Protein AF-0000000078834192 (afdb_homodimer)

Organism: Myxococcus xanthus (strain DK1622) (NCBI:txid246197)

Radius of gyration: 22.79 Å; Cα contacts (8 Å, |Δi|>4): 576; chains: 2; bounding box: 44×64×55 Å

Secondary structure (DSSP, 8-state):
-EEEEPPGGGHHHHHHHHHHHHHHHGGGT-S-EE-TTS-EES--HHHHHS--TTEEEEEEEETTEEEEEEEEEETT-TTS-TT-SEEEEEEEE-GGG-SSSHHHHHHHHHHHHS-SEEEEE--TT-HHHHHHHHHHHHHHHTS-EEEEEETTEEEEEEEGGGPPPP----/-EEEEPPGGGHHHHHHHHHHHHHHHGGGT-S-EE-TTS-EES--HHHHHS--TTEEEEEEEETTEEEEEEEEEETT-TTS-TT-SEEEEEEEE-GGG-SSSHHHHHHHHHHHHS-SEEEEE--TT-HHHHHHHHHHHHHHHTS-EEEEEETTEEEEEEEGGGPPPP----

InterPro domains:
  IPR000182 GNAT domain [PF00583] (39-135)
  IPR000182 GNAT domain [PS51186] (1-156)
  IPR016181 Acyl-CoA N-acyltransferase [SSF55729] (1-135)

pLDDT: mean 94.85, std 9.43, range [28.73, 98.88]

Nearest PDB structures (foldseek):
  2dxq-assembly1_B  TM=6.824E-01  e=4.299E-04  Agrobacterium fabrum str. C58
  2jdd-assembly1_A  TM=5.828E-01  e=9.305E-05  Bacillus licheniformis
  3g8w-assembly1_A  TM=5.896E-01  e=1.172E-02  Staphylococcus epidermidis ATCC 12228
  1z4e-assembly1_B  TM=5.734E-01  e=7.634E-03  Halalkalibacterium halodurans C-125
  3juw-assembly2_C-2  TM=5.393E-01  e=4.974E-03  Bordetella pertussis

Structure (mmCIF, N/CA/C/O backbone):
data_AF-0000000078834192-model_v1
#
loop_
_entity.id
_entity.type
_entity.pdbx_description
1 polymer 'N-acetyltransferase domain-containing protein'
#
loop_
_atom_site.group_PDB
_atom_site.id
_atom_site.type_symbol
_atom_site.label_atom_id
_atom_site.label_alt_id
_atom_site.label_comp_id
_atom_site.label_asym_id
_atom_site.label_entity_id
_atom_site.label_seq_id
_atom_site.pdbx_PDB_ins_code
_atom_site.Cartn_x
_atom_site.Cartn_y
_atom_site.Cartn_z
_atom_site.occupancy
_atom_site.B_iso_or_equiv
_atom_site.auth_seq_id
_atom_site.auth_comp_id
_atom_site.auth_asym_id
_atom_site.auth_atom_id
_atom_site.pdbx_PDB_model_num
ATOM 1 N N . MET A 1 1 ? -16.047 15.547 6.996 1 94.81 1 MET A N 1
ATOM 2 C CA . MET A 1 1 ? -14.734 15.094 7.461 1 94.81 1 MET A CA 1
ATOM 3 C C . MET A 1 1 ? -14.586 15.32 8.961 1 94.81 1 MET A C 1
ATOM 5 O O . MET A 1 1 ? -14.797 16.422 9.453 1 94.81 1 MET A O 1
ATOM 9 N N . GLU A 1 2 ? -14.484 14.289 9.672 1 96.62 2 GLU A N 1
ATOM 10 C CA . GLU A 1 2 ? -14.211 14.336 11.102 1 96.62 2 GLU A CA 1
ATOM 11 C C . GLU A 1 2 ? -12.734 14.07 11.391 1 96.62 2 GLU A C 1
ATOM 13 O O . GLU A 1 2 ? -12.172 13.086 10.906 1 96.62 2 GLU A O 1
ATOM 18 N N . ILE A 1 3 ? -12.148 14.945 12.148 1 98.25 3 ILE A N 1
ATOM 19 C CA . ILE A 1 3 ? -10.734 14.836 12.492 1 98.25 3 ILE A CA 1
ATOM 20 C C . ILE A 1 3 ? -10.562 14.844 14.008 1 98.25 3 ILE A C 1
ATOM 22 O O . ILE A 1 3 ? -10.914 15.82 14.672 1 98.25 3 ILE A O 1
ATOM 26 N N . LEU A 1 4 ? -10.062 13.789 14.516 1 96.62 4 LEU A N 1
ATOM 27 C CA . LEU A 1 4 ? -9.844 13.688 15.953 1 96.62 4 LEU A CA 1
ATOM 28 C C . LEU A 1 4 ? -8.484 13.062 16.25 1 96.62 4 LEU A C 1
ATOM 30 O O . LEU A 1 4 ? -8 12.219 15.5 1 96.62 4 LEU A O 1
ATOM 34 N N . ARG A 1 5 ? -7.926 13.508 17.359 1 97.31 5 ARG A N 1
ATOM 35 C CA . ARG A 1 5 ? -6.703 12.875 17.844 1 97.31 5 ARG A CA 1
ATOM 36 C C . ARG A 1 5 ? -6.941 11.406 18.172 1 97.31 5 ARG A C 1
ATOM 38 O O . ARG A 1 5 ? -7.945 11.062 18.812 1 97.31 5 ARG A O 1
ATOM 45 N N . ALA A 1 6 ? -6.07 10.547 17.734 1 97.88 6 ALA A N 1
ATOM 46 C CA . ALA A 1 6 ? -6.184 9.125 18.047 1 97.88 6 ALA A CA 1
ATOM 47 C C . ALA A 1 6 ? -6.055 8.875 19.547 1 97.88 6 ALA A C 1
ATOM 49 O O . ALA A 1 6 ? -5.16 9.422 20.188 1 97.88 6 ALA A O 1
ATOM 50 N N . THR A 1 7 ? -6.961 8.133 20.109 1 96.25 7 THR A N 1
ATOM 51 C CA . THR A 1 7 ? -6.875 7.711 21.5 1 96.25 7 THR A CA 1
ATOM 52 C C . THR A 1 7 ? -5.973 6.488 21.641 1 96.25 7 THR A C 1
ATOM 54 O O . THR A 1 7 ? -5.648 5.832 20.656 1 96.25 7 THR A O 1
ATOM 57 N N . PRO A 1 8 ? -5.566 6.219 22.875 1 96 8 PRO A N 1
ATOM 58 C CA . PRO A 1 8 ? -4.734 5.027 23.062 1 96 8 PRO A CA 1
ATOM 59 C C . PRO A 1 8 ? -5.395 3.752 22.562 1 96 8 PRO A C 1
ATOM 61 O O . PRO A 1 8 ? -4.715 2.865 22.031 1 96 8 PRO A O 1
ATOM 64 N N . SER A 1 9 ? -6.711 3.637 22.641 1 96.38 9 SER A N 1
ATOM 65 C CA . SER A 1 9 ? -7.426 2.459 22.1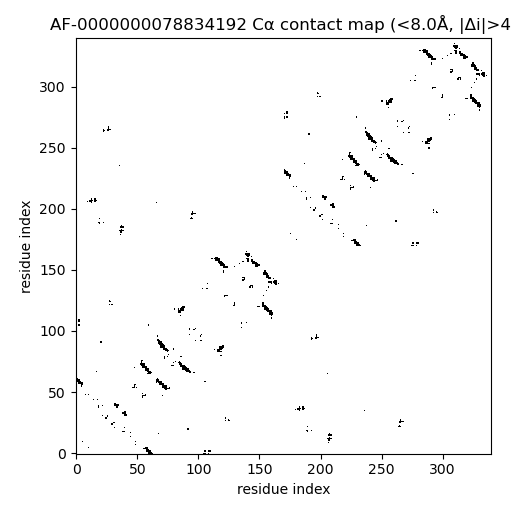56 1 96.38 9 SER A CA 1
ATOM 66 C C . SER A 1 9 ? -7.391 2.371 20.641 1 96.38 9 SER A C 1
ATOM 68 O O . SER A 1 9 ? -7.664 1.312 20.062 1 96.38 9 SER A O 1
ATOM 70 N N . GLU A 1 10 ? -7.027 3.473 19.938 1 97.44 10 GLU A N 1
ATOM 71 C CA . GLU A 1 10 ? -6.98 3.512 18.484 1 97.44 10 GLU A CA 1
ATOM 72 C C . GLU A 1 10 ? -5.547 3.402 17.969 1 97.44 10 GLU A C 1
ATOM 74 O O . GLU A 1 10 ? -5.305 3.445 16.766 1 97.44 10 GLU A O 1
ATOM 79 N N . HIS A 1 11 ? -4.609 3.197 18.906 1 97.75 11 HIS A N 1
ATOM 80 C CA . HIS A 1 11 ? -3.211 3.082 18.516 1 97.75 11 HIS A CA 1
ATOM 81 C C . HIS A 1 11 ? -2.99 1.85 17.641 1 97.75 11 HIS A C 1
ATOM 83 O O . HIS A 1 11 ? -2.172 1.875 16.719 1 97.75 11 HIS A O 1
ATOM 89 N N . THR A 1 12 ? -3.748 0.784 17.953 1 97.81 12 THR A N 1
ATOM 90 C CA . THR A 1 12 ? -3.656 -0.409 17.125 1 97.81 12 THR A CA 1
ATOM 91 C C . THR A 1 12 ? -4.059 -0.095 15.68 1 97.81 12 THR A C 1
ATOM 93 O O . THR A 1 12 ? -3.428 -0.576 14.734 1 97.81 12 THR A O 1
ATOM 96 N N . LEU A 1 13 ? -5.094 0.7 15.539 1 98.25 13 LEU A N 1
ATOM 97 C CA . LEU A 1 13 ? -5.527 1.14 14.219 1 98.25 13 LEU A CA 1
ATOM 98 C C . LEU A 1 13 ? -4.402 1.861 13.484 1 98.25 13 LEU A C 1
ATOM 100 O O . LEU A 1 13 ? -4.105 1.547 12.328 1 98.25 13 LEU A O 1
ATOM 104 N N . LEU A 1 14 ? -3.68 2.742 14.141 1 98.56 14 LEU A N 1
ATOM 105 C CA . LEU A 1 14 ? -2.578 3.477 13.531 1 98.56 14 LEU A CA 1
ATOM 106 C C . LEU A 1 14 ? -1.422 2.541 13.188 1 98.56 14 LEU A C 1
ATOM 108 O O . LEU A 1 14 ? -0.775 2.695 12.148 1 98.56 14 LEU A O 1
ATOM 112 N N . ARG A 1 15 ? -1.186 1.597 14.055 1 98.19 15 ARG A N 1
ATOM 113 C CA . ARG A 1 15 ? -0.122 0.626 13.812 1 98.19 15 ARG A CA 1
ATOM 114 C C . ARG A 1 15 ? -0.403 -0.2 12.562 1 98.19 15 ARG A C 1
ATOM 116 O O . ARG A 1 15 ? 0.523 -0.597 11.852 1 98.19 15 ARG A O 1
ATOM 123 N N . ASN A 1 16 ? -1.673 -0.426 12.289 1 98.31 16 ASN A N 1
ATOM 124 C CA . ASN A 1 16 ? -2.051 -1.214 11.125 1 98.31 16 ASN A CA 1
ATOM 125 C C . ASN A 1 16 ? -2.088 -0.358 9.859 1 98.31 16 ASN A C 1
ATOM 127 O O . ASN A 1 16 ? -1.859 -0.86 8.758 1 98.31 16 ASN A O 1
ATOM 131 N N . LEU A 1 17 ? -2.273 0.968 9.984 1 98.69 17 LEU A N 1
ATOM 132 C CA . LEU A 1 17 ? -2.348 1.874 8.844 1 98.69 17 LEU A CA 1
ATOM 133 C C . LEU A 1 17 ? -0.957 2.33 8.414 1 98.69 17 LEU A C 1
ATOM 135 O O . LEU A 1 17 ? -0.693 2.506 7.223 1 98.69 17 LEU A O 1
ATOM 139 N N . TYR A 1 18 ? -0.079 2.443 9.344 1 98.62 18 TYR A N 1
ATOM 140 C CA . TYR A 1 18 ? 1.201 3.109 9.133 1 98.62 18 TYR A CA 1
ATOM 141 C C . TYR A 1 18 ? 2.049 2.352 8.117 1 98.62 18 TYR A C 1
ATOM 143 O O . TYR A 1 18 ? 2.631 2.953 7.211 1 98.62 18 TYR A O 1
ATOM 151 N N . PRO A 1 19 ? 2.072 1.015 8.172 1 98.31 19 PRO A N 1
ATOM 152 C CA . PRO A 1 19 ? 2.859 0.304 7.16 1 98.31 19 PRO A CA 1
ATOM 153 C C . PRO A 1 19 ? 2.318 0.496 5.742 1 98.31 19 PRO A C 1
ATOM 155 O O . PRO A 1 19 ? 3.08 0.446 4.773 1 98.31 19 PRO A O 1
ATOM 158 N N . LEU A 1 20 ? 0.986 0.691 5.59 1 98.44 20 LEU A N 1
ATOM 159 C CA . LEU A 1 20 ? 0.406 0.96 4.281 1 98.44 20 LEU A CA 1
ATOM 160 C C . LEU A 1 20 ? 0.931 2.275 3.713 1 98.44 20 LEU A C 1
ATOM 162 O O . LEU A 1 20 ? 1.271 2.354 2.529 1 98.44 20 LEU A O 1
ATOM 166 N N . TYR A 1 21 ? 1.035 3.195 4.617 1 98 21 TYR A N 1
ATOM 167 C CA . TYR A 1 21 ? 1.569 4.512 4.285 1 98 21 TYR A CA 1
ATOM 168 C C . TYR A 1 21 ? 3.025 4.41 3.842 1 98 21 TYR A C 1
ATOM 170 O O . TYR A 1 21 ? 3.4 4.945 2.795 1 98 21 TYR A O 1
ATOM 178 N N . LEU A 1 22 ? 3.803 3.725 4.582 1 97.69 22 LEU A N 1
ATOM 179 C CA . LEU A 1 22 ? 5.219 3.568 4.262 1 97.69 22 LEU A CA 1
ATOM 180 C C . LEU A 1 22 ? 5.398 2.801 2.957 1 97.69 22 LEU A C 1
ATOM 182 O O . LEU A 1 22 ? 6.301 3.104 2.172 1 97.69 22 LEU A O 1
ATOM 186 N N . HIS A 1 23 ? 4.52 1.877 2.723 1 97.75 23 HIS A N 1
ATOM 187 C CA . HIS A 1 23 ? 4.551 1.117 1.479 1 97.75 23 HIS A CA 1
ATOM 188 C C . HIS A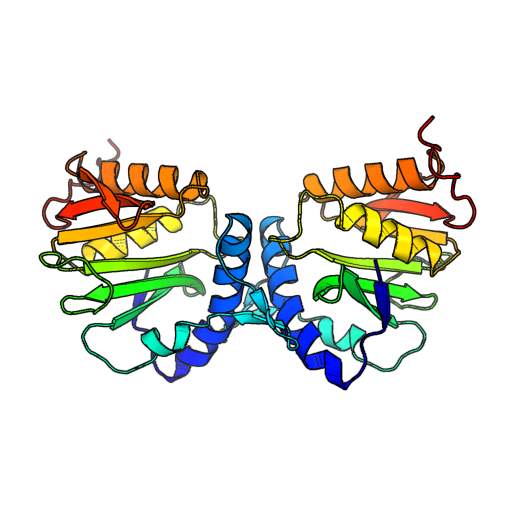 1 23 ? 4.277 2.016 0.277 1 97.75 23 HIS A C 1
ATOM 190 O O . HIS A 1 23 ? 4.988 1.946 -0.73 1 97.75 23 HIS A O 1
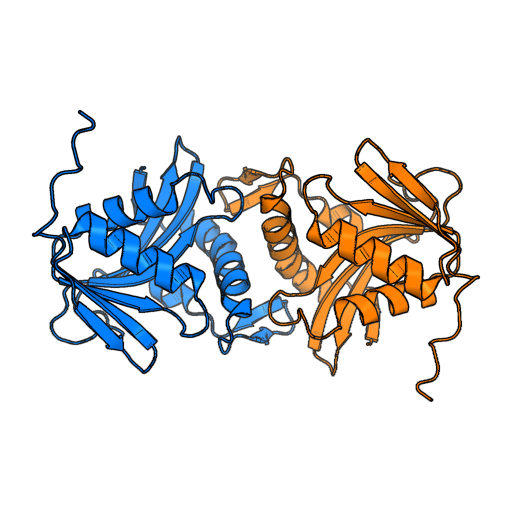ATOM 196 N N . ASP A 1 24 ? 3.307 2.871 0.374 1 96.94 24 ASP A N 1
ATOM 197 C CA . ASP A 1 24 ? 3.025 3.83 -0.688 1 96.94 24 ASP A CA 1
ATOM 198 C C . ASP A 1 24 ? 4.227 4.738 -0.943 1 96.94 24 ASP A C 1
ATOM 200 O O . ASP A 1 24 ? 4.586 4.992 -2.094 1 96.94 24 ASP A O 1
ATOM 204 N N . LEU A 1 25 ? 4.895 5.168 0.098 1 96.12 25 LEU A N 1
ATOM 205 C CA . LEU A 1 25 ? 6.008 6.109 -0.002 1 96.12 25 LEU A CA 1
ATOM 206 C C . LEU A 1 25 ? 7.242 5.426 -0.582 1 96.12 25 LEU A C 1
ATOM 208 O O . LEU A 1 25 ? 8.086 6.078 -1.201 1 96.12 25 LEU A O 1
ATOM 212 N N . SER A 1 26 ? 7.293 4.164 -0.397 1 95.06 26 SER A N 1
ATOM 213 C CA . SER A 1 26 ? 8.492 3.412 -0.751 1 95.06 26 SER A CA 1
ATOM 214 C C . SER A 1 26 ? 8.766 3.475 -2.252 1 95.06 26 SER A C 1
ATOM 216 O O . SER A 1 26 ? 9.891 3.266 -2.693 1 95.06 26 SER A O 1
ATOM 218 N N . GLU A 1 27 ? 7.781 3.783 -3.01 1 93.44 27 GLU A N 1
ATOM 219 C CA . GLU A 1 27 ? 7.941 3.848 -4.461 1 93.44 27 GLU A CA 1
ATOM 220 C C . GLU A 1 27 ? 8.727 5.09 -4.875 1 93.44 27 GLU A C 1
ATOM 222 O O . GLU A 1 27 ? 9.203 5.18 -6.004 1 93.44 27 GLU A O 1
ATOM 227 N N . PHE A 1 28 ? 8.898 5.996 -3.98 1 94.12 28 PHE A N 1
ATOM 228 C CA . PHE A 1 28 ? 9.453 7.289 -4.363 1 94.12 28 PHE A CA 1
ATOM 229 C C . PHE A 1 28 ? 10.852 7.465 -3.799 1 94.12 28 PHE A C 1
ATOM 231 O O . PHE A 1 28 ? 11.32 8.594 -3.613 1 94.12 28 PHE A O 1
ATOM 238 N N . GLY A 1 29 ? 11.562 6.422 -3.506 1 80.69 29 GLY A N 1
ATOM 239 C CA . GLY A 1 29 ? 12.992 6.457 -3.25 1 80.69 29 GLY A CA 1
ATOM 240 C C . GLY A 1 29 ? 13.336 6.809 -1.814 1 80.69 29 GLY A C 1
ATOM 241 O O . GLY A 1 29 ? 14.367 7.426 -1.55 1 80.69 29 GLY A O 1
ATOM 242 N N . VAL A 1 30 ? 12.484 6.523 -0.883 1 76.25 30 VAL A N 1
ATOM 243 C CA . VAL A 1 30 ? 12.844 6.758 0.513 1 76.25 30 VAL A CA 1
ATOM 244 C C . VAL A 1 30 ? 13.703 5.605 1.027 1 76.25 30 VAL A C 1
ATOM 246 O O . VAL A 1 30 ? 13.664 4.5 0.484 1 76.25 30 VAL A O 1
ATOM 249 N N . ASP A 1 31 ? 14.492 6.02 1.951 1 83.31 31 ASP A N 1
ATOM 250 C CA . ASP A 1 31 ? 15.406 5.039 2.531 1 83.31 31 ASP A CA 1
ATOM 251 C C . ASP A 1 31 ? 14.688 4.129 3.518 1 83.31 31 ASP A C 1
ATOM 253 O O . ASP A 1 31 ? 15 4.117 4.711 1 83.31 31 ASP A O 1
ATOM 257 N N . TYR A 1 32 ? 13.641 3.473 3.037 1 88.44 32 TYR A N 1
ATOM 258 C CA . TYR A 1 32 ? 12.977 2.447 3.83 1 88.44 32 TYR A CA 1
ATOM 259 C C . TYR A 1 32 ? 13.344 1.053 3.334 1 88.44 32 TYR A C 1
ATOM 261 O O . TYR A 1 32 ? 13.5 0.837 2.129 1 88.44 32 TYR A O 1
ATOM 269 N N . ALA A 1 33 ? 13.555 0.256 4.328 1 88.88 33 ALA A N 1
ATOM 270 C CA . ALA A 1 33 ? 13.812 -1.149 4.023 1 88.88 33 ALA A CA 1
ATOM 271 C C . ALA A 1 33 ? 12.977 -2.064 4.914 1 88.88 33 ALA A C 1
ATOM 273 O O . ALA A 1 33 ? 12.617 -1.69 6.035 1 88.88 33 ALA A O 1
ATOM 274 N N . MET A 1 34 ? 12.688 -3.174 4.32 1 93.19 34 MET A N 1
ATOM 275 C CA . MET A 1 34 ? 11.922 -4.145 5.098 1 93.19 34 MET A CA 1
ATOM 276 C C . MET A 1 34 ? 12.852 -5.07 5.875 1 93.19 34 MET A C 1
ATOM 278 O O . MET A 1 34 ? 13.867 -5.531 5.34 1 93.19 34 MET A O 1
ATOM 282 N N . ASP A 1 35 ? 12.531 -5.297 7.16 1 94.69 35 ASP A N 1
ATOM 283 C CA . ASP A 1 35 ? 13.336 -6.238 7.934 1 94.69 35 ASP A CA 1
ATOM 284 C C . ASP A 1 35 ? 12.875 -7.676 7.691 1 94.69 35 ASP A C 1
ATOM 286 O O . ASP A 1 35 ? 12.023 -7.926 6.836 1 94.69 35 ASP A O 1
ATOM 290 N N . GLU A 1 36 ? 13.391 -8.625 8.422 1 93.81 36 GLU A N 1
ATOM 291 C CA . GLU A 1 36 ? 13.18 -10.047 8.172 1 93.81 36 GLU A CA 1
ATOM 292 C C . GLU A 1 36 ? 11.75 -10.461 8.523 1 93.81 36 GLU A C 1
ATOM 294 O O . GLU A 1 36 ? 11.289 -11.523 8.102 1 93.81 36 GLU A O 1
ATOM 299 N N . GLN A 1 37 ? 11.102 -9.609 9.281 1 95.5 37 GLN A N 1
ATOM 300 C CA . GLN A 1 37 ? 9.734 -9.922 9.688 1 95.5 37 GLN A CA 1
ATOM 301 C C . GLN A 1 37 ? 8.719 -9.141 8.852 1 95.5 37 GLN A C 1
ATOM 303 O O . GLN A 1 37 ? 7.52 -9.188 9.125 1 95.5 37 GLN A O 1
ATOM 308 N N . GLY A 1 38 ? 9.18 -8.43 7.879 1 96.75 38 GLY A N 1
ATOM 309 C CA . GLY A 1 38 ? 8.281 -7.711 6.988 1 96.75 38 GLY A CA 1
ATOM 310 C C . GLY A 1 38 ? 7.84 -6.367 7.539 1 96.75 38 GLY A C 1
ATOM 311 O O . GLY A 1 38 ? 6.75 -5.883 7.215 1 96.75 38 GLY A O 1
ATOM 312 N N . ARG A 1 39 ? 8.703 -5.832 8.391 1 96.88 39 ARG A N 1
ATOM 313 C CA . ARG A 1 39 ? 8.406 -4.516 8.945 1 96.88 39 ARG A CA 1
ATOM 314 C C . ARG A 1 39 ? 9.305 -3.445 8.336 1 96.88 39 ARG A C 1
ATOM 316 O O . ARG A 1 39 ? 10.5 -3.662 8.148 1 96.88 39 ARG A O 1
ATOM 323 N N . TRP A 1 40 ? 8.648 -2.314 8.031 1 96.5 40 TRP A N 1
ATOM 324 C CA . TRP A 1 40 ? 9.398 -1.192 7.484 1 96.5 40 TRP A CA 1
ATOM 325 C C . TRP A 1 40 ? 10.312 -0.58 8.539 1 96.5 40 TRP A C 1
ATOM 327 O O . TRP A 1 40 ? 9.906 -0.394 9.688 1 96.5 40 TRP A O 1
ATOM 337 N N . ARG A 1 41 ? 11.516 -0.284 8.055 1 95.31 41 ARG A N 1
ATOM 338 C CA . ARG A 1 41 ? 12.484 0.41 8.891 1 95.31 41 ARG A CA 1
ATOM 339 C C . ARG A 1 41 ? 13.102 1.593 8.156 1 95.31 41 ARG A C 1
ATOM 341 O O . ARG A 1 41 ? 13.367 1.513 6.953 1 95.31 41 ARG A O 1
ATOM 348 N N . PRO A 1 42 ? 13.398 2.73 8.789 1 94.75 42 PRO A N 1
ATOM 349 C CA . PRO A 1 42 ? 13.117 2.969 10.203 1 94.75 42 PRO A CA 1
ATOM 350 C C . PRO A 1 42 ? 11.625 3.143 10.492 1 94.75 42 PRO A C 1
ATOM 352 O O . PRO A 1 42 ? 10.836 3.326 9.562 1 94.75 42 PRO A O 1
ATOM 355 N N . ASP A 1 43 ? 11.25 2.938 11.742 1 95.06 43 ASP A N 1
ATOM 356 C CA . ASP A 1 43 ? 9.875 3.119 12.219 1 95.06 43 ASP A CA 1
ATOM 357 C C . ASP A 1 43 ? 9.766 4.352 13.109 1 95.06 43 ASP A C 1
ATOM 359 O O . ASP A 1 43 ? 10.266 4.359 14.234 1 95.06 43 ASP A O 1
ATOM 363 N N . PHE A 1 44 ? 9.023 5.332 12.656 1 95.38 44 PHE A N 1
ATOM 364 C CA . PHE A 1 44 ? 8.914 6.574 13.414 1 95.38 44 PHE A CA 1
ATOM 365 C C . PHE A 1 44 ? 7.551 6.68 14.094 1 95.38 44 PHE A C 1
ATOM 367 O O . PHE A 1 44 ? 7.262 7.668 14.766 1 95.38 44 PHE A O 1
ATOM 374 N N . LEU A 1 45 ? 6.715 5.656 14.023 1 97.88 45 LEU A N 1
ATOM 375 C CA . LEU A 1 45 ? 5.359 5.703 14.562 1 97.88 45 LEU A CA 1
ATOM 376 C C . LEU A 1 45 ? 5.375 5.957 16.062 1 97.88 45 LEU A C 1
ATOM 378 O O . LEU A 1 45 ? 4.543 6.703 16.578 1 97.88 45 LEU A O 1
ATOM 382 N N . PRO A 1 46 ? 6.352 5.422 16.797 1 96.88 46 PRO A N 1
ATOM 383 C CA . PRO A 1 46 ? 6.359 5.641 18.234 1 96.88 46 PRO A CA 1
ATOM 384 C C . PRO A 1 46 ? 6.43 7.117 18.609 1 96.88 46 PRO A C 1
ATOM 386 O O . PRO A 1 46 ? 5.91 7.52 19.656 1 96.88 46 PRO A O 1
ATOM 389 N N . THR A 1 47 ? 7.016 7.934 17.766 1 96.06 47 THR A N 1
ATOM 390 C CA . THR A 1 47 ? 7.086 9.375 18 1 96.06 47 THR A CA 1
ATOM 391 C C . THR A 1 47 ? 5.688 9.977 18.109 1 96.06 47 THR A C 1
ATOM 393 O O . THR A 1 47 ? 5.477 10.938 18.859 1 96.06 47 THR A O 1
ATOM 396 N N . TRP A 1 48 ? 4.766 9.359 17.469 1 97.5 48 TRP A N 1
ATOM 397 C CA . TRP A 1 48 ? 3.428 9.93 17.344 1 97.5 48 TRP A CA 1
ATOM 398 C C . TRP A 1 48 ? 2.479 9.32 18.375 1 97.5 48 TRP A C 1
ATOM 400 O O . TRP A 1 48 ? 1.368 9.82 18.578 1 97.5 48 TRP A O 1
ATOM 410 N N . LEU A 1 49 ? 2.914 8.328 19 1 97.19 49 LEU A N 1
ATOM 411 C CA . LEU A 1 49 ? 2.023 7.605 19.906 1 97.19 49 LEU A CA 1
ATOM 412 C C . LEU A 1 49 ? 2.297 7.988 21.359 1 97.19 49 LEU A C 1
ATOM 414 O O . LEU A 1 49 ? 1.603 7.527 22.266 1 97.19 49 LEU A O 1
ATOM 418 N N . ILE A 1 50 ? 3.271 8.859 21.547 1 93.06 50 ILE A N 1
ATOM 419 C CA . ILE A 1 50 ? 3.557 9.344 22.891 1 93.06 50 ILE A CA 1
ATOM 420 C C . ILE A 1 50 ? 2.592 10.477 23.25 1 93.06 50 ILE A C 1
ATOM 422 O O . ILE A 1 50 ? 2.223 11.281 22.391 1 93.06 50 ILE A O 1
ATOM 426 N N . PRO A 1 51 ? 2.174 10.492 24.531 1 90.88 51 PRO A N 1
ATOM 427 C CA . PRO A 1 51 ? 1.312 11.594 24.969 1 90.88 51 PRO A CA 1
ATOM 428 C C . PRO A 1 51 ? 2.076 12.906 25.125 1 90.88 51 PRO A C 1
ATOM 430 O O . PRO A 1 51 ? 2.559 13.211 26.234 1 90.88 51 PRO A O 1
ATOM 433 N N . ALA A 1 52 ? 2.355 13.656 24.125 1 93.5 52 ALA A N 1
ATOM 434 C CA . ALA A 1 52 ? 3.039 14.945 24.125 1 93.5 52 ALA A CA 1
ATOM 435 C C . ALA A 1 52 ? 2.172 16.031 23.484 1 93.5 52 ALA A C 1
ATOM 437 O O . ALA A 1 52 ? 1.485 15.766 22.484 1 93.5 52 ALA A O 1
ATOM 438 N N . PRO A 1 53 ? 2.244 17.188 24.031 1 95.06 53 PRO A N 1
ATOM 439 C CA . PRO A 1 53 ? 1.378 18.25 23.516 1 95.06 53 PRO A CA 1
ATOM 440 C C . PRO A 1 53 ? 1.779 18.703 22.109 1 95.06 53 PRO A C 1
ATOM 442 O O . PRO A 1 53 ? 0.966 19.297 21.406 1 95.06 53 PRO A O 1
ATOM 445 N N . GLU A 1 54 ? 3.016 18.438 21.672 1 97 54 GLU A N 1
ATOM 446 C CA . GLU A 1 54 ? 3.502 18.969 20.406 1 97 54 GLU A CA 1
ATOM 447 C C . GLU A 1 54 ? 3.221 17.984 19.266 1 97 54 GLU A C 1
ATOM 449 O O . GLU A 1 54 ? 3.504 18.297 18.094 1 97 54 GLU A O 1
ATOM 454 N N . VAL A 1 55 ? 2.721 16.812 19.625 1 97.56 55 VAL A N 1
ATOM 455 C CA . VAL A 1 55 ? 2.471 15.805 18.609 1 97.56 55 VAL A CA 1
ATOM 456 C C . VAL A 1 55 ? 0.97 15.555 18.484 1 97.56 55 VAL A C 1
ATOM 458 O O . VAL A 1 55 ? 0.284 15.367 19.5 1 97.56 55 VAL A O 1
ATOM 461 N N . HIS A 1 56 ? 0.468 15.562 17.25 1 98.31 56 HIS A N 1
ATOM 462 C CA . HIS A 1 56 ? -0.956 15.375 17 1 98.31 56 HIS A CA 1
ATOM 463 C C . HIS A 1 56 ? -1.191 14.289 15.953 1 98.31 56 HIS A C 1
ATOM 465 O O . HIS A 1 56 ? -1.291 14.586 14.758 1 98.31 56 HIS A O 1
ATOM 471 N N . PRO A 1 57 ? -1.258 12.984 16.375 1 98.69 57 PRO A N 1
ATOM 472 C CA . PRO A 1 57 ? -1.69 11.93 15.461 1 98.69 57 PRO A CA 1
ATOM 473 C C . PRO A 1 57 ? -3.197 11.938 15.219 1 98.69 57 PRO A C 1
ATOM 475 O O . PRO A 1 57 ? -3.963 11.422 16.047 1 98.69 57 PRO A O 1
ATOM 478 N N . LEU A 1 58 ? -3.588 12.453 14.086 1 98.75 58 LEU A N 1
ATOM 479 C CA . LEU A 1 58 ? -5 12.656 13.781 1 98.75 58 LEU A CA 1
ATOM 480 C C . LEU A 1 58 ? -5.539 11.523 12.914 1 98.75 58 LEU A C 1
ATOM 482 O O . LEU A 1 58 ? -4.875 11.102 11.961 1 98.75 58 LEU A O 1
ATOM 486 N N . LEU A 1 59 ? -6.676 11 13.312 1 98.75 59 LEU A N 1
ATOM 487 C CA . LEU A 1 59 ? -7.422 10.094 12.445 1 98.75 59 LEU A CA 1
ATOM 488 C C . LEU A 1 59 ? -8.438 10.859 11.602 1 98.75 59 LEU A C 1
ATOM 490 O O . LEU A 1 59 ? -9.125 11.75 12.102 1 98.75 59 LEU A O 1
ATOM 494 N N . LEU A 1 60 ? -8.445 10.555 10.312 1 98.56 60 LEU A N 1
ATOM 495 C CA . LEU A 1 60 ? -9.391 11.141 9.367 1 98.56 60 LEU A CA 1
ATOM 496 C C . LEU A 1 60 ? -10.57 10.211 9.125 1 98.56 60 LEU A C 1
ATOM 498 O O . LEU A 1 60 ? -10.383 9.062 8.703 1 98.56 60 LEU A O 1
ATOM 502 N N . ARG A 1 61 ? -11.766 10.688 9.43 1 97.75 61 ARG A N 1
ATOM 503 C CA . ARG A 1 61 ? -12.961 9.867 9.258 1 97.75 61 ARG A CA 1
ATOM 504 C C . ARG A 1 61 ? -13.953 10.539 8.328 1 97.75 61 ARG A C 1
ATOM 506 O O . ARG A 1 61 ? -14.141 11.758 8.375 1 97.75 61 ARG A O 1
ATOM 513 N N . TRP A 1 62 ? -14.484 9.797 7.453 1 96.88 62 TRP A N 1
ATOM 514 C CA . TRP A 1 62 ? -15.516 10.242 6.523 1 96.88 62 TRP A CA 1
ATOM 515 C C . TRP A 1 62 ? -16.734 9.336 6.582 1 96.88 62 TRP A C 1
ATOM 517 O O . TRP A 1 62 ? -16.625 8.125 6.375 1 96.88 62 TRP A O 1
ATOM 527 N N . GLU A 1 63 ? -17.875 9.898 6.91 1 94.81 63 GLU A N 1
ATOM 528 C CA . GLU A 1 63 ? -19.125 9.141 7.035 1 94.81 63 GLU A CA 1
ATOM 529 C C . GLU A 1 63 ? -18.953 7.953 7.98 1 94.81 63 GLU A C 1
ATOM 531 O O . GLU A 1 63 ? -19.344 6.836 7.656 1 94.81 63 GLU A O 1
ATOM 536 N N . GLY A 1 64 ? -18.219 8.156 8.992 1 93.19 64 GLY A N 1
ATOM 537 C CA . GLY A 1 64 ? -18.094 7.191 10.078 1 93.19 64 GLY A CA 1
ATOM 538 C C . GLY A 1 64 ? -16.938 6.227 9.898 1 93.19 64 GLY A C 1
ATOM 539 O O . GLY A 1 64 ? -16.578 5.512 10.836 1 93.19 64 GLY A O 1
ATOM 540 N N . ARG A 1 65 ? -16.328 6.188 8.758 1 94.19 65 ARG A N 1
ATOM 541 C CA . ARG A 1 65 ? -15.234 5.238 8.539 1 94.19 65 ARG A CA 1
ATOM 542 C C . ARG A 1 65 ? -13.891 5.953 8.477 1 94.19 65 ARG A C 1
ATOM 544 O O . ARG A 1 65 ? -13.805 7.098 8.031 1 94.19 65 ARG A O 1
ATOM 551 N N . VAL A 1 66 ? -12.844 5.297 8.953 1 96.88 66 VAL A N 1
ATOM 552 C CA . VAL A 1 66 ? -11.492 5.84 8.867 1 96.88 66 VAL A CA 1
ATOM 553 C C . VAL A 1 66 ? -11.023 5.832 7.41 1 96.88 66 VAL A C 1
ATOM 555 O O . VAL A 1 66 ? -11.125 4.809 6.727 1 96.88 66 VAL A O 1
ATOM 558 N N . VAL A 1 67 ? -10.523 6.953 6.93 1 97.5 67 VAL A N 1
ATOM 559 C CA . VAL A 1 67 ? -10.102 7.031 5.535 1 97.5 67 VAL A CA 1
ATOM 560 C C . VAL A 1 67 ? -8.609 7.352 5.461 1 97.5 67 VAL A C 1
ATOM 562 O O . VAL A 1 67 ? -8.031 7.383 4.371 1 97.5 67 VAL A O 1
ATOM 565 N N . GLY A 1 68 ? -7.973 7.617 6.59 1 98.5 68 GLY A N 1
ATOM 566 C CA . GLY A 1 68 ? -6.555 7.938 6.617 1 98.5 68 GLY A CA 1
ATOM 567 C C . GLY A 1 68 ? -6.113 8.562 7.93 1 98.5 68 GLY A C 1
ATOM 568 O O . GLY A 1 68 ? -6.773 8.391 8.961 1 98.5 68 GLY A O 1
ATOM 569 N N . PHE A 1 69 ? -4.895 9.18 7.867 1 98.88 69 PHE A N 1
ATOM 570 C CA . PHE A 1 69 ? -4.398 9.875 9.055 1 98.88 69 PHE A CA 1
ATOM 571 C C . PHE A 1 69 ? -3.531 11.062 8.664 1 98.88 69 PHE A C 1
ATOM 573 O O . PHE A 1 69 ? -3.127 11.195 7.504 1 98.88 69 PHE A O 1
ATOM 580 N N . ALA A 1 70 ? -3.363 11.945 9.547 1 98.88 70 ALA A N 1
ATOM 581 C CA . ALA A 1 70 ? -2.43 13.062 9.469 1 98.88 70 ALA A CA 1
ATOM 582 C C . ALA A 1 70 ? -1.654 13.219 10.773 1 98.88 70 ALA A C 1
ATOM 584 O O . ALA A 1 70 ? -2.242 13.211 11.852 1 98.88 70 ALA A O 1
ATOM 585 N N . PHE A 1 71 ? -0.344 13.281 10.656 1 98.81 71 PHE A N 1
ATOM 586 C CA . PHE A 1 71 ? 0.49 13.562 11.82 1 98.81 71 PHE A CA 1
ATOM 587 C C . PHE A 1 71 ? 1.029 14.984 11.773 1 98.81 71 PHE A C 1
ATOM 589 O O . PHE A 1 71 ? 1.759 15.344 10.852 1 98.81 71 PHE A O 1
ATOM 596 N N . VAL A 1 72 ? 0.652 15.789 12.797 1 98.75 72 VAL A N 1
ATOM 597 C CA . VAL A 1 72 ? 0.987 17.203 12.836 1 98.75 72 VAL A CA 1
ATOM 598 C C . VAL A 1 72 ? 1.905 17.484 14.016 1 98.75 72 VAL A C 1
ATOM 600 O O . VAL A 1 72 ? 1.59 17.125 15.156 1 98.75 72 VAL A O 1
ATOM 603 N N . GLY A 1 73 ? 3.074 18.031 13.688 1 98.5 73 GLY A N 1
ATOM 604 C CA . GLY A 1 73 ? 3.932 18.578 14.727 1 98.5 73 GLY A CA 1
ATOM 605 C C . GLY A 1 73 ? 3.621 20.031 15.062 1 98.5 73 GLY A C 1
ATOM 606 O O . GLY A 1 73 ? 3.348 20.828 14.164 1 98.5 73 GLY A O 1
ATOM 607 N N . GLN A 1 74 ? 3.602 20.359 16.328 1 98.62 74 GLN A N 1
ATOM 608 C CA . GLN A 1 74 ? 3.395 21.719 16.797 1 98.62 74 GLN A CA 1
ATOM 609 C C . GLN A 1 74 ? 4.629 22.25 17.516 1 98.62 74 GLN A C 1
ATOM 611 O O . GLN A 1 74 ? 5.266 21.516 18.281 1 98.62 74 GLN A O 1
ATOM 616 N N . SER A 1 75 ? 4.949 23.5 17.234 1 97.94 75 SER A N 1
ATOM 617 C CA . SER A 1 75 ? 6.086 24.094 17.922 1 97.94 75 SER A CA 1
ATOM 618 C C . SER A 1 75 ? 5.988 23.875 19.438 1 97.94 75 SER A C 1
ATOM 620 O O . SER A 1 75 ? 4.93 24.094 20.031 1 97.94 75 SER A O 1
ATOM 622 N N . PRO A 1 76 ? 7.102 23.297 20.016 1 97.06 76 PRO A N 1
ATOM 623 C CA . PRO A 1 76 ? 8.484 23.188 19.562 1 97.06 76 PRO A CA 1
ATOM 624 C C . PRO A 1 76 ? 8.859 21.766 19.141 1 97.06 76 PRO A C 1
ATOM 626 O O . PRO A 1 76 ? 9.906 21.25 19.547 1 97.06 76 PRO A O 1
ATOM 629 N N . PHE A 1 77 ? 8.023 21.094 18.281 1 96.19 77 PHE A N 1
ATOM 630 C CA . PHE A 1 77 ? 8.328 19.781 17.719 1 96.19 77 PHE A CA 1
ATOM 631 C C . PHE A 1 77 ? 9.727 19.766 17.109 1 96.19 77 PHE A C 1
ATOM 633 O O . PHE A 1 77 ? 10.102 20.656 16.359 1 96.19 77 PHE A O 1
ATOM 640 N N . SER A 1 78 ? 10.555 18.812 17.375 1 93.38 78 SER A N 1
ATOM 641 C CA . SER A 1 78 ? 11.992 18.797 17.156 1 93.38 78 SER A CA 1
ATOM 642 C C . SER A 1 78 ? 12.328 18.719 15.672 1 93.38 78 SER A C 1
ATOM 644 O O . SER A 1 78 ? 13.438 19.062 15.258 1 93.38 78 SER A O 1
ATOM 646 N N . TYR A 1 79 ? 11.406 18.281 14.898 1 92.81 79 TYR A N 1
ATOM 647 C CA . TYR A 1 79 ? 11.719 18.031 13.5 1 92.81 79 TYR A CA 1
ATOM 648 C C . TYR A 1 79 ? 11.117 19.109 12.602 1 92.81 79 TYR A C 1
ATOM 650 O O . TYR A 1 79 ? 10.844 18.859 11.43 1 92.81 79 TYR A O 1
ATOM 658 N N . MET A 1 80 ? 10.883 20.25 13.148 1 95.81 80 MET A N 1
ATOM 659 C CA . MET A 1 80 ? 10.32 21.344 12.359 1 95.81 80 MET A CA 1
ATOM 660 C C . MET A 1 80 ? 11.281 22.531 12.312 1 95.81 80 MET A C 1
ATOM 662 O O . MET A 1 80 ? 12.195 22.641 13.133 1 95.81 80 MET A O 1
ATOM 666 N N . THR A 1 81 ? 11.117 23.375 11.32 1 96.31 81 THR A N 1
ATOM 667 C CA . THR A 1 81 ? 11.906 24.594 11.18 1 96.31 81 THR A CA 1
ATOM 668 C C . THR A 1 81 ? 11.539 25.609 12.258 1 96.31 81 THR A C 1
ATOM 670 O O . THR A 1 81 ? 10.359 25.812 12.547 1 96.31 81 THR A O 1
ATOM 673 N N . PRO A 1 82 ? 12.539 26.234 12.891 1 95.88 82 PRO A N 1
ATOM 674 C CA . PRO A 1 82 ? 12.211 27.297 13.844 1 95.88 82 PRO A CA 1
ATOM 675 C C . PRO A 1 82 ? 11.344 28.391 13.234 1 95.88 82 PRO A C 1
ATOM 677 O O . PRO A 1 82 ? 11.516 28.75 12.07 1 95.88 82 PRO A O 1
ATOM 680 N N . GLY A 1 83 ? 10.43 28.906 14.016 1 96.62 83 GLY A N 1
ATOM 681 C CA . GLY A 1 83 ? 9.602 30.016 13.578 1 96.62 83 GLY A CA 1
ATOM 682 C C . GLY A 1 83 ? 8.273 29.562 12.984 1 96.62 83 GLY A C 1
ATOM 683 O O . GLY A 1 83 ? 7.41 30.391 12.688 1 96.62 83 GLY A O 1
ATOM 684 N N . ARG A 1 84 ? 8.141 28.297 12.773 1 98.12 84 ARG A N 1
ATOM 685 C CA . ARG A 1 84 ? 6.867 27.75 12.32 1 98.12 84 ARG A CA 1
ATOM 686 C C . ARG A 1 84 ? 6 27.328 13.5 1 98.12 84 ARG A C 1
ATOM 688 O O . ARG A 1 84 ? 6.516 27.016 14.57 1 98.12 84 ARG A O 1
ATOM 695 N N . ASP A 1 85 ? 4.738 27.328 13.289 1 98.69 85 ASP A N 1
ATOM 696 C CA . ASP A 1 85 ? 3.822 26.891 14.336 1 98.69 85 ASP A CA 1
ATOM 697 C C . ASP A 1 85 ? 3.479 25.406 14.188 1 98.69 85 ASP A C 1
ATOM 699 O O . ASP A 1 85 ? 3.369 24.688 15.18 1 98.69 85 ASP A O 1
ATOM 703 N N . PHE A 1 86 ? 3.322 24.969 12.906 1 98.81 86 PHE A N 1
ATOM 704 C CA . PHE A 1 86 ? 2.873 23.609 12.648 1 98.81 86 PHE A CA 1
ATOM 705 C C . PHE A 1 86 ? 3.617 23 11.461 1 98.81 86 PHE A C 1
ATOM 707 O O . PHE A 1 86 ? 3.994 23.719 10.531 1 98.81 86 PHE A O 1
ATOM 714 N N . ARG A 1 87 ? 3.801 21.703 11.477 1 98.81 87 ARG A N 1
ATOM 715 C CA . ARG A 1 87 ? 4.355 20.922 10.375 1 98.81 87 ARG A CA 1
ATOM 716 C C . ARG A 1 87 ? 3.451 19.75 10.023 1 98.81 87 ARG A C 1
ATOM 718 O O . ARG A 1 87 ? 3.078 18.953 10.898 1 98.81 87 ARG A O 1
ATOM 725 N N . MET A 1 88 ? 3.027 19.703 8.781 1 98.75 88 MET A N 1
ATOM 726 C CA . MET A 1 88 ? 2.455 18.453 8.297 1 98.75 88 MET A CA 1
ATOM 727 C C . MET A 1 88 ? 3.543 17.406 8.07 1 98.75 88 MET A C 1
ATOM 729 O O . MET A 1 88 ? 4.23 17.438 7.047 1 98.75 88 MET A O 1
ATOM 733 N N . SER A 1 89 ? 3.691 16.5 8.992 1 97.88 89 SER A N 1
ATOM 734 C CA . SER A 1 89 ? 4.773 15.516 8.914 1 97.88 89 SER A CA 1
ATOM 735 C C . SER A 1 89 ? 4.379 14.328 8.047 1 97.88 89 SER A C 1
ATOM 737 O O . SER A 1 89 ? 5.184 13.828 7.262 1 97.88 89 SER A O 1
ATOM 739 N N . GLU A 1 90 ? 3.191 13.805 8.266 1 98 90 GLU A N 1
ATOM 740 C CA . GLU A 1 90 ? 2.66 12.664 7.523 1 98 90 GLU A CA 1
ATOM 741 C C . GLU A 1 90 ? 1.193 12.875 7.16 1 98 90 GLU A C 1
ATOM 743 O O . GLU A 1 90 ? 0.425 13.43 7.953 1 98 90 GLU A O 1
ATOM 748 N N . PHE A 1 91 ? 0.815 12.547 5.977 1 98.81 91 PHE A N 1
ATOM 749 C CA . PHE A 1 91 ? -0.545 12.641 5.461 1 98.81 91 PHE A CA 1
ATOM 750 C C . PHE A 1 91 ? -0.862 11.453 4.551 1 98.81 91 PHE A C 1
ATOM 752 O O . PHE A 1 91 ? -0.177 11.234 3.551 1 98.81 91 PHE A O 1
ATOM 759 N N . PHE A 1 92 ? -1.884 10.75 4.941 1 98.81 92 PHE A N 1
ATOM 760 C CA . PHE A 1 92 ? -2.156 9.484 4.285 1 98.81 92 PHE A CA 1
ATOM 761 C C . PHE A 1 92 ? -3.654 9.297 4.066 1 98.81 92 PHE A C 1
ATOM 763 O O . PHE A 1 92 ? -4.449 9.484 4.992 1 98.81 92 PHE A O 1
ATOM 770 N N . ILE A 1 93 ? -4.066 9 2.857 1 98.5 93 ILE A N 1
ATOM 771 C CA . ILE A 1 93 ? -5.41 8.57 2.49 1 98.5 93 ILE A CA 1
ATOM 772 C C . ILE A 1 93 ? -5.363 7.156 1.916 1 98.5 93 ILE A C 1
ATOM 774 O O . ILE A 1 93 ? -4.539 6.859 1.049 1 98.5 93 ILE A O 1
ATOM 778 N N . LEU A 1 94 ? -6.199 6.305 2.457 1 97.62 94 LEU A N 1
ATOM 779 C CA . LEU A 1 94 ? -6.297 4.945 1.936 1 97.62 94 LEU A CA 1
ATOM 780 C C . LEU A 1 94 ? -6.52 4.953 0.427 1 97.62 94 LEU A C 1
ATOM 782 O O . LEU A 1 94 ? -7.262 5.793 -0.09 1 97.62 94 LEU A O 1
ATOM 786 N N . ARG A 1 95 ? -5.961 3.961 -0.249 1 96.31 95 ARG A N 1
ATOM 787 C CA . ARG A 1 95 ? -5.973 3.959 -1.708 1 96.31 95 ARG A CA 1
ATOM 788 C C . ARG A 1 95 ? -7.395 3.814 -2.244 1 96.31 95 ARG A C 1
ATOM 790 O O . ARG A 1 95 ? -7.734 4.391 -3.279 1 96.31 95 ARG A O 1
ATOM 797 N N . ASN A 1 96 ? -8.258 3.041 -1.557 1 94.56 96 ASN A N 1
ATOM 798 C CA . ASN A 1 96 ? -9.633 2.867 -2.02 1 94.56 96 ASN A CA 1
ATOM 799 C C . ASN A 1 96 ? -10.484 4.098 -1.73 1 94.56 96 ASN A C 1
ATOM 801 O O . ASN A 1 96 ? -11.641 4.168 -2.141 1 94.56 96 ASN A O 1
ATOM 805 N N . GLU A 1 97 ? -9.875 5.094 -1.05 1 95.38 97 GLU A N 1
ATOM 806 C CA . GLU A 1 97 ? -10.594 6.312 -0.69 1 95.38 97 GLU A CA 1
ATOM 807 C C . GLU A 1 97 ? -10.078 7.516 -1.474 1 95.38 97 GLU A C 1
ATOM 809 O O . GLU A 1 97 ? -10.406 8.656 -1.155 1 95.38 97 GLU A O 1
ATOM 814 N N . ARG A 1 98 ? -9.273 7.219 -2.48 1 95.38 98 ARG A N 1
ATOM 815 C CA . ARG A 1 98 ? -8.625 8.305 -3.213 1 95.38 98 ARG A CA 1
ATOM 816 C C . ARG A 1 98 ? -9.414 8.664 -4.465 1 95.38 98 ARG A C 1
ATOM 818 O O . ARG A 1 98 ? -10.344 7.949 -4.852 1 95.38 98 ARG A O 1
ATOM 825 N N . ARG A 1 99 ? -9.148 9.812 -4.973 1 92.81 99 ARG A N 1
ATOM 826 C CA . ARG A 1 99 ? -9.633 10.336 -6.246 1 92.81 99 ARG A CA 1
ATOM 827 C C . ARG A 1 99 ? -11.109 10.695 -6.164 1 92.81 99 ARG A C 1
ATOM 829 O O . ARG A 1 99 ? -11.812 10.672 -7.172 1 92.81 99 ARG A O 1
ATOM 836 N N . ILE A 1 100 ? -11.516 10.984 -4.945 1 93 100 ILE A N 1
ATOM 837 C CA . ILE A 1 100 ? -12.883 11.461 -4.789 1 93 100 ILE A CA 1
ATOM 838 C C . ILE A 1 100 ? -12.906 12.711 -3.92 1 93 100 ILE A C 1
ATOM 840 O O . ILE A 1 100 ? -13.938 13.062 -3.35 1 93 100 ILE A O 1
ATOM 844 N N . GLY A 1 101 ? -11.711 13.281 -3.686 1 96.31 101 GLY A N 1
ATOM 845 C CA . GLY A 1 101 ? -11.633 14.602 -3.084 1 96.31 101 GLY A CA 1
ATOM 846 C C . GLY A 1 101 ? -11.383 14.562 -1.588 1 96.31 101 GLY A C 1
ATOM 847 O O . GLY A 1 101 ? -11.227 15.609 -0.953 1 96.31 101 GLY A O 1
ATOM 848 N N . LEU A 1 102 ? -11.25 13.414 -0.979 1 97.88 102 LEU A N 1
ATOM 849 C CA . LEU A 1 102 ? -11.148 13.297 0.471 1 97.88 102 LEU A CA 1
ATOM 850 C C . LEU A 1 102 ? -9.812 13.844 0.968 1 97.88 102 LEU A C 1
ATOM 852 O O . LEU A 1 102 ? -9.727 14.391 2.068 1 97.88 102 LEU A O 1
ATOM 856 N N . GLY A 1 103 ? -8.781 13.695 0.142 1 98.5 103 GLY A N 1
ATOM 857 C CA . GLY A 1 103 ? -7.492 14.258 0.517 1 98.5 103 GLY A CA 1
ATOM 858 C C . GLY A 1 103 ? -7.535 15.766 0.699 1 98.5 103 GLY A C 1
ATOM 859 O O . GLY A 1 103 ? -7.043 16.281 1.7 1 98.5 103 GLY A O 1
ATOM 860 N N . ARG A 1 104 ? -8.109 16.406 -0.252 1 97.94 104 ARG A N 1
ATOM 861 C CA . ARG A 1 104 ? -8.25 17.844 -0.209 1 97.94 104 ARG A CA 1
ATOM 862 C C . ARG A 1 104 ? -9.102 18.281 0.979 1 97.94 104 ARG A C 1
ATOM 864 O O . ARG A 1 104 ? -8.734 19.203 1.711 1 97.94 104 ARG A O 1
ATOM 871 N N . LEU A 1 105 ? -10.203 17.625 1.117 1 97.94 105 LEU A N 1
ATOM 872 C CA . LEU A 1 105 ? -11.117 17.922 2.219 1 97.94 105 LEU A CA 1
ATOM 873 C C . LEU A 1 105 ? -10.406 17.766 3.562 1 97.94 105 LEU A C 1
ATOM 875 O O . LEU A 1 105 ? -10.523 18.641 4.434 1 97.94 105 LEU A O 1
ATOM 879 N N . ALA A 1 106 ? -9.68 16.719 3.719 1 98.62 106 ALA A N 1
ATOM 880 C CA . ALA A 1 106 ? -8.977 16.422 4.969 1 98.62 106 ALA A CA 1
ATOM 881 C C . ALA A 1 106 ? -7.879 17.453 5.23 1 98.62 106 ALA A C 1
ATOM 883 O O . ALA A 1 106 ? -7.742 17.953 6.348 1 98.62 106 ALA A O 1
ATOM 884 N N . ALA A 1 107 ? -7.086 17.719 4.227 1 98.62 107 ALA A N 1
ATOM 885 C CA . ALA A 1 107 ? -5.996 18.688 4.363 1 98.62 107 ALA A CA 1
ATOM 886 C C . ALA A 1 107 ? -6.516 20.047 4.844 1 98.62 107 ALA A C 1
ATOM 888 O O . ALA A 1 107 ? -5.996 20.594 5.812 1 98.62 107 ALA A O 1
ATOM 889 N N . ARG A 1 108 ? -7.562 20.516 4.215 1 98 108 ARG A N 1
ATOM 890 C CA . ARG A 1 108 ? -8.148 21.797 4.578 1 98 108 ARG A CA 1
ATOM 891 C C . ARG A 1 108 ? -8.68 21.781 6.004 1 98 108 ARG A C 1
ATOM 893 O O . ARG A 1 108 ? -8.5 22.75 6.754 1 98 108 ARG A O 1
ATOM 900 N N . ALA A 1 109 ? -9.352 20.703 6.312 1 97.94 109 ALA A N 1
ATOM 901 C CA . ALA A 1 109 ? -9.914 20.578 7.656 1 97.94 109 ALA A CA 1
ATOM 902 C C . ALA A 1 109 ? -8.812 20.609 8.711 1 97.94 109 ALA A C 1
ATOM 904 O O . ALA A 1 109 ? -8.992 21.188 9.781 1 97.94 109 ALA A O 1
ATOM 905 N N . VAL A 1 110 ? -7.676 19.969 8.43 1 98.69 110 VAL A N 1
ATOM 906 C CA . VAL A 1 110 ? -6.555 19.969 9.367 1 98.69 110 VAL A CA 1
ATOM 907 C C . VAL A 1 110 ? -6.012 21.391 9.523 1 98.69 110 VAL A C 1
ATOM 909 O O . VAL A 1 110 ? -5.758 21.844 10.641 1 98.69 110 VAL A O 1
ATOM 912 N N . PHE A 1 111 ? -5.844 22.094 8.414 1 98.44 111 PHE A N 1
ATOM 913 C CA . PHE A 1 111 ? -5.367 23.469 8.469 1 98.44 111 PHE A CA 1
ATOM 914 C C . PHE A 1 111 ? -6.309 24.344 9.297 1 98.44 111 PHE A C 1
ATOM 916 O O . PHE A 1 111 ? -5.855 25.188 10.062 1 98.44 111 PHE A O 1
ATOM 923 N N . ASP A 1 112 ? -7.609 24.109 9.156 1 97.62 112 ASP A N 1
ATOM 924 C CA . ASP A 1 112 ? -8.609 24.875 9.891 1 97.62 112 ASP A CA 1
ATOM 925 C C . ASP A 1 112 ? -8.516 24.609 11.391 1 97.62 112 ASP A C 1
ATOM 927 O O . ASP A 1 112 ? -8.789 25.484 12.203 1 97.62 112 ASP A O 1
ATOM 931 N N . LEU A 1 113 ? -8.164 23.484 11.742 1 97.56 113 LEU A N 1
ATOM 932 C CA . LEU A 1 113 ? -8.094 23.062 13.141 1 97.56 113 LEU A CA 1
ATOM 933 C C . LEU A 1 113 ? -6.891 23.688 13.836 1 97.56 113 LEU A C 1
ATOM 935 O O . LEU A 1 113 ? -6.887 23.844 15.062 1 97.56 113 LEU A O 1
ATOM 939 N N . PHE A 1 114 ? -5.836 24 13.023 1 98.06 114 PHE A N 1
ATOM 940 C CA . PHE A 1 114 ? -4.582 24.484 13.586 1 98.06 114 PHE A CA 1
ATOM 941 C C . PHE A 1 114 ? -4.184 25.812 12.945 1 98.06 114 PHE A C 1
ATOM 943 O O . PHE A 1 114 ? -3.334 25.844 12.055 1 98.06 114 PHE A O 1
ATOM 950 N N . PRO A 1 115 ? -4.762 26.891 13.398 1 98.12 115 PRO A N 1
ATOM 951 C CA . PRO A 1 115 ? -4.422 28.188 12.82 1 98.12 115 PRO A CA 1
ATOM 952 C C . PRO A 1 115 ? -2.996 28.625 13.148 1 98.12 115 PRO A C 1
ATOM 954 O O . PRO A 1 115 ? -2.588 28.578 14.312 1 98.12 115 PRO A O 1
ATOM 957 N N . GLY A 1 116 ? -2.215 28.906 12.125 1 98.56 116 GLY A N 1
ATOM 958 C CA . GLY A 1 116 ? -0.845 29.359 12.32 1 98.56 116 GLY A CA 1
ATOM 959 C C . GLY A 1 116 ? 0.018 29.203 11.086 1 98.56 116 GLY A C 1
ATOM 960 O O . GLY A 1 116 ? -0.496 28.984 9.984 1 98.56 116 GLY A O 1
ATOM 961 N N . ILE A 1 117 ? 1.335 29.406 11.273 1 98.75 117 ILE A N 1
ATOM 962 C CA . ILE A 1 117 ? 2.311 29.281 10.195 1 98.75 117 ILE A CA 1
ATOM 963 C C . ILE A 1 117 ? 2.672 27.797 10.008 1 98.75 117 ILE A C 1
ATOM 965 O O . ILE A 1 117 ? 3.207 27.172 10.914 1 98.75 117 ILE A O 1
ATOM 969 N N . TRP A 1 118 ? 2.424 27.328 8.766 1 98.81 118 TRP A N 1
ATOM 970 C CA . TRP A 1 118 ? 2.627 25.922 8.438 1 98.81 118 TRP A CA 1
ATOM 971 C C . TRP A 1 118 ? 3.867 25.734 7.566 1 98.81 118 TRP A C 1
ATOM 973 O O . TRP A 1 118 ? 4.23 26.641 6.797 1 98.81 118 TRP A O 1
ATOM 983 N N . GLU A 1 119 ? 4.406 24.578 7.73 1 98.81 119 GLU A N 1
ATOM 984 C CA . GLU A 1 119 ? 5.328 24.062 6.723 1 98.81 119 GLU A CA 1
ATOM 985 C C . GLU A 1 119 ? 4.984 22.609 6.359 1 98.81 119 GLU A C 1
ATOM 987 O O . GLU A 1 119 ? 4.457 21.875 7.188 1 98.81 119 GLU A O 1
ATOM 992 N N . LEU A 1 120 ? 5.223 22.234 5.148 1 98.31 120 LEU A N 1
ATOM 993 C CA . LEU A 1 120 ? 5.207 20.828 4.73 1 98.31 120 LEU A CA 1
ATOM 994 C C . LEU A 1 120 ? 6.121 20.609 3.533 1 98.31 120 LEU A C 1
ATOM 996 O O . LEU A 1 120 ? 6.348 21.531 2.742 1 98.31 120 LEU A O 1
ATOM 1000 N N . SER A 1 121 ? 6.695 19.453 3.467 1 97.94 121 SER A N 1
ATOM 1001 C CA . SER A 1 121 ? 7.602 19.094 2.387 1 97.94 121 SER A CA 1
ATOM 1002 C C . SER A 1 121 ? 7.234 17.734 1.789 1 97.94 121 SER A C 1
ATOM 1004 O O . SER A 1 121 ? 6.441 16.984 2.371 1 97.94 121 SER A O 1
ATOM 1006 N N . GLN A 1 122 ? 7.707 17.516 0.577 1 97.62 122 GLN A N 1
ATOM 1007 C CA . GLN A 1 122 ? 7.445 16.266 -0.142 1 97.62 122 GLN A CA 1
ATOM 1008 C C . GLN A 1 122 ? 8.742 15.648 -0.65 1 97.62 122 GLN A C 1
ATOM 1010 O O . GLN A 1 122 ? 9.719 16.359 -0.915 1 97.62 122 GLN A O 1
ATOM 1015 N N . LEU A 1 123 ? 8.75 14.336 -0.807 1 96.12 123 LEU A N 1
ATOM 1016 C CA . LEU A 1 123 ? 9.859 13.68 -1.49 1 96.12 123 LEU A CA 1
ATOM 1017 C C . LEU A 1 123 ? 9.992 14.188 -2.922 1 96.12 123 LEU A C 1
ATOM 1019 O O . LEU A 1 123 ? 8.992 14.297 -3.641 1 96.12 123 LEU A O 1
ATOM 1023 N N . PRO A 1 124 ? 11.219 14.461 -3.371 1 96 124 PRO A N 1
ATOM 1024 C CA . PRO A 1 124 ? 11.422 15.07 -4.691 1 96 124 PRO A CA 1
ATOM 1025 C C . PRO A 1 124 ? 10.852 14.219 -5.824 1 96 124 PRO A C 1
ATOM 1027 O O . PRO A 1 124 ? 10.383 14.758 -6.832 1 96 124 PRO A O 1
ATOM 1030 N N . ARG A 1 125 ? 10.836 12.953 -5.684 1 95.12 125 ARG A N 1
ATOM 1031 C CA . ARG A 1 125 ? 10.383 12.062 -6.75 1 95.12 125 ARG A CA 1
ATOM 1032 C C . ARG A 1 125 ? 8.883 11.82 -6.664 1 95.12 125 ARG A C 1
ATOM 1034 O O . ARG A 1 125 ? 8.289 11.203 -7.555 1 95.12 125 ARG A O 1
ATOM 1041 N N . ASN A 1 126 ? 8.258 12.32 -5.594 1 97.19 126 ASN A N 1
ATOM 1042 C CA . ASN A 1 126 ? 6.824 12.148 -5.414 1 97.19 126 ASN A CA 1
ATOM 1043 C C . ASN A 1 126 ? 6.035 13.266 -6.09 1 97.19 126 ASN A C 1
ATOM 1045 O O . ASN A 1 126 ? 5.402 14.078 -5.418 1 97.19 126 ASN A O 1
ATOM 1049 N N . ARG A 1 127 ? 5.984 13.211 -7.406 1 97.25 127 ARG A N 1
ATOM 1050 C CA . ARG A 1 127 ? 5.41 14.281 -8.219 1 97.25 127 ARG A CA 1
ATOM 1051 C C . ARG A 1 127 ? 3.92 14.438 -7.941 1 97.25 127 ARG A C 1
ATOM 1053 O O . ARG A 1 127 ? 3.42 15.562 -7.844 1 97.25 127 ARG A O 1
ATOM 1060 N N . PRO A 1 128 ? 3.203 13.328 -7.723 1 96.88 128 PRO A N 1
ATOM 1061 C CA . PRO A 1 128 ? 1.783 13.492 -7.406 1 96.88 128 PRO A CA 1
ATOM 1062 C C . PRO A 1 128 ? 1.553 14.25 -6.102 1 96.88 128 PRO A C 1
ATOM 1064 O O . PRO A 1 128 ? 0.658 15.094 -6.023 1 96.88 128 PRO A O 1
ATOM 1067 N N . ALA A 1 129 ? 2.355 13.977 -5.082 1 97.94 129 ALA A N 1
ATOM 1068 C CA . ALA A 1 129 ? 2.211 14.672 -3.809 1 97.94 129 ALA A CA 1
ATOM 1069 C C . ALA A 1 129 ? 2.564 16.156 -3.951 1 97.94 129 ALA A C 1
ATOM 1071 O O . ALA A 1 129 ? 1.882 17.016 -3.395 1 97.94 129 ALA A O 1
ATOM 1072 N N . ILE A 1 130 ? 3.639 16.422 -4.68 1 98.31 130 ILE A N 1
ATOM 1073 C CA . ILE A 1 130 ? 4.059 17.797 -4.902 1 98.31 130 ILE A CA 1
ATOM 1074 C C . ILE A 1 130 ? 2.926 18.578 -5.562 1 98.31 130 ILE A C 1
ATOM 1076 O O . ILE A 1 130 ? 2.561 19.672 -5.102 1 98.31 130 ILE A O 1
ATOM 1080 N N . ALA A 1 131 ? 2.352 18.047 -6.617 1 98.12 131 ALA A N 1
ATOM 1081 C CA . ALA A 1 131 ? 1.247 18.688 -7.32 1 98.12 131 ALA A CA 1
ATOM 1082 C C . ALA A 1 131 ? 0.028 18.828 -6.418 1 98.12 131 ALA A C 1
ATOM 1084 O O . ALA A 1 131 ? -0.631 19.875 -6.414 1 98.12 131 ALA A O 1
ATOM 1085 N N . PHE A 1 132 ? -0.268 17.828 -5.688 1 98.56 132 PHE A N 1
ATOM 1086 C CA . PHE A 1 132 ? -1.405 17.828 -4.773 1 98.56 132 PHE A CA 1
ATOM 1087 C C . PHE A 1 132 ? -1.297 18.969 -3.768 1 98.56 132 PHE A C 1
ATOM 1089 O O . PHE A 1 132 ? -2.225 19.766 -3.625 1 98.56 132 PHE A O 1
ATOM 1096 N N . TRP A 1 133 ? -0.196 19.047 -3.072 1 98.69 133 TRP A N 1
ATOM 1097 C CA . TRP A 1 133 ? -0.057 20 -1.977 1 98.69 133 TRP A CA 1
ATOM 1098 C C . TRP A 1 133 ? 0.005 21.438 -2.504 1 98.69 133 TRP A C 1
ATOM 1100 O O . TRP A 1 133 ? -0.583 22.344 -1.918 1 98.69 133 TRP A O 1
ATOM 1110 N N . ARG A 1 134 ? 0.721 21.609 -3.582 1 98.06 134 ARG A N 1
ATOM 1111 C CA . ARG A 1 134 ? 0.749 22.938 -4.18 1 98.06 134 ARG A CA 1
ATOM 1112 C C . ARG A 1 134 ? -0.659 23.422 -4.523 1 98.06 134 ARG A C 1
ATOM 1114 O O . ARG A 1 134 ? -1.01 24.562 -4.27 1 98.06 134 ARG A O 1
ATOM 1121 N N . ARG A 1 135 ? -1.441 22.547 -5.07 1 97.88 135 ARG A N 1
ATOM 1122 C CA . ARG A 1 135 ? -2.809 22.891 -5.449 1 97.88 135 ARG A CA 1
ATOM 1123 C C . ARG A 1 135 ? -3.662 23.172 -4.219 1 97.88 135 ARG A C 1
ATOM 1125 O O . ARG A 1 135 ? -4.371 24.188 -4.176 1 97.88 135 ARG A O 1
ATOM 1132 N N . VAL A 1 136 ? -3.619 22.344 -3.262 1 98.12 136 VAL A N 1
ATOM 1133 C CA . VAL A 1 136 ? -4.441 22.453 -2.062 1 98.12 136 VAL A CA 1
ATOM 1134 C C . VAL A 1 136 ? -4.098 23.75 -1.331 1 98.12 136 VAL A C 1
ATOM 1136 O O . VAL A 1 136 ? -4.988 24.5 -0.926 1 98.12 136 VAL A O 1
ATOM 1139 N N . ILE A 1 137 ? -2.826 24.031 -1.202 1 98.38 137 ILE A N 1
ATOM 1140 C CA . ILE A 1 137 ? -2.379 25.203 -0.461 1 98.38 137 ILE A CA 1
ATOM 1141 C C . ILE A 1 137 ? -2.715 26.469 -1.248 1 98.38 137 ILE A C 1
ATOM 1143 O O . ILE A 1 137 ? -3.135 27.484 -0.67 1 98.38 137 ILE A O 1
ATOM 1147 N N . ASP A 1 138 ? -2.502 26.391 -2.557 1 97.69 138 ASP A N 1
ATOM 1148 C CA . ASP A 1 138 ? -2.871 27.516 -3.414 1 97.69 138 ASP A CA 1
ATOM 1149 C C . ASP A 1 138 ? -4.348 27.875 -3.248 1 97.69 138 ASP A C 1
ATOM 1151 O O . ASP A 1 138 ? -4.688 29.031 -3.006 1 97.69 138 ASP A O 1
ATOM 1155 N N . GLU A 1 139 ? -5.199 26.922 -3.336 1 97.25 139 GLU A N 1
ATOM 1156 C CA . GLU A 1 139 ? -6.637 27.125 -3.203 1 97.25 139 GLU A CA 1
ATOM 1157 C C . GLU A 1 139 ? -7.004 27.594 -1.798 1 97.25 139 GLU A C 1
ATOM 1159 O O . GLU A 1 139 ? -7.855 28.469 -1.631 1 97.25 139 GLU A O 1
ATOM 1164 N N . TYR A 1 140 ? -6.32 27.031 -0.81 1 97.69 140 TYR A N 1
ATOM 1165 C CA . TYR A 1 140 ? -6.625 27.312 0.589 1 97.69 140 TYR A CA 1
ATOM 1166 C C . TYR A 1 140 ? -6.254 28.734 0.953 1 97.69 140 TYR A C 1
ATOM 1168 O O . TYR A 1 140 ? -6.98 29.406 1.692 1 97.69 140 TYR A O 1
ATOM 1176 N N . THR A 1 141 ? -5.191 29.266 0.368 1 97.38 141 THR A N 1
ATOM 1177 C CA . THR A 1 141 ? -4.645 30.547 0.792 1 97.38 141 THR A CA 1
ATOM 1178 C C . THR A 1 141 ? -4.941 31.625 -0.242 1 97.38 141 THR A C 1
ATOM 1180 O O . THR A 1 141 ? -4.645 32.812 -0.021 1 97.38 141 THR A O 1
ATOM 1183 N N . GLY A 1 142 ? -5.508 31.203 -1.379 1 96.44 142 GLY A N 1
ATOM 1184 C CA . GLY A 1 142 ? -5.652 32.125 -2.479 1 96.44 142 GLY A CA 1
ATOM 1185 C C . GLY A 1 142 ? -4.328 32.562 -3.09 1 96.44 142 GLY A C 1
ATOM 1186 O O . GLY A 1 142 ? -4.148 33.719 -3.477 1 96.44 142 GLY A O 1
ATOM 1187 N N . GLY A 1 143 ? -3.346 31.594 -2.98 1 96.62 143 GLY A N 1
ATOM 1188 C CA . GLY A 1 143 ? -2.049 31.828 -3.594 1 96.62 143 GLY A CA 1
ATOM 1189 C C . GLY A 1 143 ? -1.03 32.406 -2.633 1 96.62 143 GLY A C 1
ATOM 1190 O O . GLY A 1 143 ? 0.119 32.656 -3.008 1 96.62 143 GLY A O 1
ATOM 1191 N N . ALA A 1 144 ? -1.464 32.625 -1.438 1 97.19 144 ALA A N 1
ATOM 1192 C CA . ALA A 1 144 ? -0.581 33.25 -0.461 1 97.19 144 ALA A CA 1
ATOM 1193 C C . ALA A 1 144 ? 0.267 32.219 0.266 1 97.19 144 ALA A C 1
ATOM 1195 O O . ALA A 1 144 ? 0.083 31.969 1.463 1 97.19 144 ALA A O 1
ATOM 1196 N N . PHE A 1 145 ? 1.226 31.609 -0.437 1 97.94 145 PHE A N 1
ATOM 1197 C CA . PHE A 1 145 ? 2.188 30.672 0.137 1 97.94 145 PHE A CA 1
ATOM 1198 C C . PHE A 1 145 ? 3.551 30.828 -0.525 1 97.94 145 PHE A C 1
ATOM 1200 O O . PHE A 1 145 ? 3.668 31.453 -1.581 1 97.94 145 PHE A O 1
ATOM 1207 N N . GLU A 1 146 ? 4.547 30.328 0.104 1 98.06 146 GLU A N 1
ATOM 1208 C CA . GLU A 1 146 ? 5.914 30.344 -0.406 1 98.06 146 GLU A CA 1
ATOM 1209 C C . GLU A 1 146 ? 6.367 28.938 -0.806 1 98.06 146 GLU A C 1
ATOM 1211 O O . GLU A 1 146 ? 6.262 28 -0.014 1 98.06 146 GLU A O 1
ATOM 1216 N N . ASP A 1 147 ? 6.82 28.812 -2.031 1 98 147 ASP A N 1
ATOM 1217 C CA . ASP A 1 147 ? 7.547 27.609 -2.43 1 98 147 ASP A CA 1
ATOM 1218 C C . ASP A 1 147 ? 9.008 27.672 -1.991 1 98 147 ASP A C 1
ATOM 1220 O O . ASP A 1 147 ? 9.688 28.688 -2.229 1 98 147 ASP A O 1
ATOM 1224 N N . THR A 1 148 ? 9.43 26.703 -1.368 1 97.75 148 THR A N 1
ATOM 1225 C CA . THR A 1 148 ? 10.797 26.656 -0.866 1 97.75 148 THR A CA 1
ATOM 1226 C C . THR A 1 148 ? 11.336 25.234 -0.855 1 97.75 148 THR A C 1
ATOM 1228 O O . THR A 1 148 ? 10.844 24.375 -1.592 1 97.75 148 THR A O 1
ATOM 1231 N N . PHE A 1 149 ? 12.43 25 -0.178 1 97.88 149 PHE A N 1
ATOM 1232 C CA . PHE A 1 149 ? 13.023 23.688 0.045 1 97.88 149 PHE A CA 1
ATOM 1233 C C . PHE A 1 149 ? 13.367 23.484 1.517 1 97.88 149 PHE A C 1
ATOM 1235 O O . PHE A 1 149 ? 13.844 24.422 2.176 1 97.88 149 PHE A O 1
ATOM 1242 N N . ILE A 1 150 ? 13.062 22.391 1.974 1 96.62 150 ILE A N 1
ATOM 1243 C CA . ILE A 1 150 ? 13.477 21.984 3.311 1 96.62 150 ILE A CA 1
ATOM 1244 C C . ILE A 1 150 ? 14.273 20.688 3.229 1 96.62 150 ILE A C 1
ATOM 1246 O O . ILE A 1 150 ? 13.758 19.656 2.764 1 96.62 150 ILE A O 1
ATOM 1250 N N . ASP A 1 151 ? 15.5 20.703 3.633 1 92.94 151 ASP A N 1
ATOM 1251 C CA . ASP A 1 151 ? 16.391 19.562 3.57 1 92.94 151 ASP A CA 1
ATOM 1252 C C . ASP A 1 151 ? 16.422 18.969 2.166 1 92.94 151 ASP A C 1
ATOM 1254 O O . ASP A 1 151 ? 16.297 17.75 1.999 1 92.94 151 ASP A O 1
ATOM 1258 N N . GLY A 1 152 ? 16.406 19.828 1.19 1 94.38 152 GLY A N 1
ATOM 1259 C CA . GLY A 1 152 ? 16.531 19.406 -0.199 1 94.38 152 GLY A CA 1
ATOM 1260 C C . GLY A 1 152 ? 15.227 18.938 -0.8 1 94.38 152 GLY A C 1
ATOM 1261 O O . GLY A 1 152 ? 15.188 18.516 -1.96 1 94.38 152 GLY A O 1
ATOM 1262 N N . CYS A 1 153 ? 14.18 19.031 -0.077 1 96.81 153 CYS A N 1
ATOM 1263 C CA . CYS A 1 153 ? 12.875 18.578 -0.537 1 96.81 153 CYS A CA 1
ATOM 1264 C C . CYS A 1 153 ? 11.969 19.766 -0.857 1 96.81 153 CYS A C 1
ATOM 1266 O O . CYS A 1 153 ? 11.945 20.75 -0.122 1 96.81 153 CYS A O 1
ATOM 1268 N N . PRO A 1 154 ? 11.25 19.703 -1.964 1 98.25 154 PRO A N 1
ATOM 1269 C CA . PRO A 1 154 ? 10.25 20.75 -2.193 1 98.25 154 PRO A CA 1
ATOM 1270 C C . PRO A 1 154 ? 9.312 20.938 -1.002 1 98.25 154 PRO A C 1
ATOM 1272 O O . PRO A 1 154 ? 8.93 19.969 -0.353 1 98.25 154 PRO A O 1
ATOM 1275 N N . ALA A 1 155 ? 9.023 22.188 -0.71 1 98.62 155 ALA A N 1
ATOM 1276 C CA . ALA A 1 155 ? 8.242 22.5 0.488 1 98.62 155 ALA A CA 1
ATOM 1277 C C . ALA A 1 155 ? 7.406 23.75 0.295 1 98.62 155 ALA A C 1
ATOM 1279 O O . ALA A 1 155 ? 7.707 24.578 -0.571 1 98.62 155 ALA A O 1
ATOM 1280 N N . GLN A 1 156 ? 6.344 23.906 1.057 1 98.75 156 GLN A N 1
ATOM 1281 C CA . GLN A 1 156 ? 5.5 25.094 1.116 1 98.75 156 GLN A CA 1
ATOM 1282 C C . GLN A 1 156 ? 5.398 25.625 2.543 1 98.75 156 GLN A C 1
ATOM 1284 O O . GLN A 1 156 ? 5.328 24.859 3.496 1 98.75 156 GLN A O 1
ATOM 1289 N N . VAL A 1 157 ? 5.438 26.891 2.666 1 98.75 157 VAL A N 1
ATOM 1290 C CA . VAL A 1 157 ? 5.203 27.594 3.916 1 98.75 157 VAL A CA 1
ATOM 1291 C C . VAL A 1 157 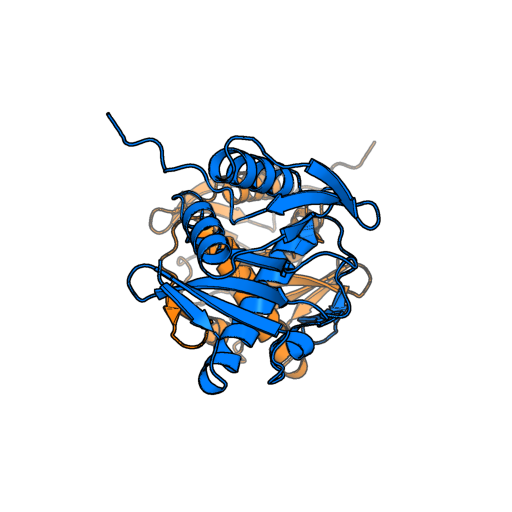? 4.039 28.562 3.744 1 98.75 157 VAL A C 1
ATOM 1293 O O . VAL A 1 157 ? 3.971 29.297 2.75 1 98.75 157 VAL A O 1
ATOM 1296 N N . PHE A 1 158 ? 3.127 28.609 4.668 1 98.62 158 PHE A N 1
ATOM 1297 C CA . PHE A 1 158 ? 1.962 29.469 4.551 1 98.62 158 PHE A CA 1
ATOM 1298 C C . PHE A 1 158 ? 1.324 29.703 5.914 1 98.62 158 PHE A C 1
ATOM 1300 O O . PHE A 1 158 ? 1.666 29.031 6.891 1 98.62 158 PHE A O 1
ATOM 1307 N N . ASP A 1 159 ? 0.462 30.688 5.988 1 98.5 159 ASP A N 1
ATOM 1308 C CA . ASP A 1 159 ? -0.294 31.047 7.184 1 98.5 159 ASP A CA 1
ATOM 1309 C C . ASP A 1 159 ? -1.767 30.672 7.035 1 98.5 159 ASP A C 1
ATOM 1311 O O . ASP A 1 159 ? -2.492 31.281 6.246 1 98.5 159 ASP A O 1
ATOM 1315 N N . SER A 1 160 ? -2.203 29.625 7.809 1 97.81 160 SER A N 1
ATOM 1316 C CA . SER A 1 160 ? -3.559 29.109 7.637 1 97.81 160 SER A CA 1
ATOM 1317 C C . SER A 1 160 ? -4.598 30.094 8.148 1 97.81 160 SER A C 1
ATOM 1319 O O . SER A 1 160 ? -5.793 29.953 7.895 1 97.81 160 SER A O 1
ATOM 1321 N N . ARG A 1 161 ? -4.223 31.141 8.812 1 95.81 161 ARG A N 1
ATOM 1322 C CA . ARG A 1 161 ? -5.125 32.188 9.297 1 95.81 161 ARG A CA 1
ATOM 1323 C C . ARG A 1 161 ? -5.582 33.094 8.156 1 95.81 161 ARG A C 1
ATOM 1325 O O . ARG A 1 161 ? -6.562 33.812 8.289 1 95.81 161 ARG A O 1
ATOM 1332 N N . GLN A 1 162 ? -4.871 33.031 7.066 1 86.81 162 GLN A N 1
ATOM 1333 C CA . GLN A 1 162 ? -5.191 33.875 5.91 1 86.81 162 GLN A CA 1
ATOM 1334 C C . GLN A 1 162 ? -6.012 33.094 4.883 1 86.81 162 GLN A C 1
ATOM 1336 O O . GLN A 1 162 ? -5.895 33.312 3.68 1 86.81 162 GLN A O 1
ATOM 1341 N N . ARG A 1 163 ? -6.801 32.188 5.324 1 84.88 163 ARG A N 1
ATOM 1342 C CA . ARG A 1 163 ? -7.57 31.359 4.406 1 84.88 163 ARG A CA 1
ATOM 1343 C C . ARG A 1 163 ? -8.578 32.188 3.623 1 84.88 163 ARG A C 1
ATOM 1345 O O . ARG A 1 163 ? -9.172 33.125 4.164 1 84.88 163 ARG A O 1
ATOM 1352 N N . VAL A 1 164 ? -8.641 31.797 2.408 1 85.19 164 VAL A N 1
ATOM 1353 C CA . VAL A 1 164 ? -9.633 32.469 1.572 1 85.19 164 VAL A CA 1
ATOM 1354 C C . VAL A 1 164 ? -10.961 31.703 1.642 1 85.19 164 VAL A C 1
ATOM 1356 O O . VAL A 1 164 ? -10.969 30.484 1.764 1 85.19 164 VAL A O 1
ATOM 1359 N N . ALA A 1 165 ? -12.109 32.438 1.66 1 75.75 165 ALA A N 1
ATOM 1360 C CA . ALA A 1 165 ? -13.43 31.844 1.678 1 75.75 165 ALA A CA 1
ATOM 1361 C C . ALA A 1 165 ? -13.641 30.938 0.46 1 75.75 165 ALA A C 1
ATOM 1363 O O . ALA A 1 165 ? -13.156 31.25 -0.633 1 75.75 165 ALA A O 1
ATOM 1364 N N . PRO A 1 166 ? -14.117 29.641 0.718 1 63.53 166 PRO A N 1
ATOM 1365 C CA . PRO A 1 166 ? -14.375 28.766 -0.438 1 63.53 166 PRO A CA 1
ATOM 1366 C C . PRO A 1 166 ? -15.227 29.453 -1.503 1 63.53 166 PRO A C 1
ATOM 1368 O O . PRO A 1 166 ? -16.094 30.266 -1.175 1 63.53 166 PRO A O 1
ATOM 1371 N N . ALA A 1 167 ? -14.734 29.484 -2.699 1 54.25 167 ALA A N 1
ATOM 1372 C CA . ALA A 1 167 ? -15.531 30.094 -3.762 1 54.25 167 ALA A CA 1
ATOM 1373 C C . ALA A 1 167 ? -16.984 29.609 -3.713 1 54.25 167 ALA A C 1
ATOM 1375 O O . ALA A 1 167 ? -17.234 28.406 -3.6 1 54.25 167 ALA A O 1
ATOM 1376 N N . GLN A 1 168 ? -17.859 30.375 -3.174 1 42.75 168 GLN A N 1
ATOM 1377 C CA . GLN A 1 168 ? -19.297 30.062 -3.223 1 42.75 168 GLN A CA 1
ATOM 1378 C C . GLN A 1 168 ? -19.703 29.594 -4.617 1 42.75 168 GLN A C 1
ATOM 1380 O O . GLN A 1 168 ? -19.25 30.156 -5.621 1 42.75 168 GLN A O 1
ATOM 1385 N N . ARG A 1 169 ? -19.906 28.328 -4.746 1 41.91 169 ARG A N 1
ATOM 1386 C CA . ARG A 1 169 ? -20.562 28.031 -6.016 1 41.91 169 ARG A CA 1
ATOM 1387 C C . ARG A 1 169 ? -21.656 29.031 -6.32 1 41.91 169 ARG A C 1
ATOM 1389 O O . ARG A 1 169 ? -22.578 29.234 -5.512 1 41.91 169 ARG A O 1
ATOM 1396 N N . ARG A 1 170 ? -21.297 30.016 -7.242 1 28.91 170 ARG A N 1
ATOM 1397 C CA . ARG A 1 170 ? -22.453 30.703 -7.781 1 28.91 170 ARG A CA 1
ATOM 1398 C C . ARG A 1 170 ? -23.391 29.734 -8.492 1 28.91 170 ARG A C 1
ATOM 1400 O O . ARG A 1 170 ? -22.938 28.797 -9.156 1 28.91 170 ARG A O 1
ATOM 1407 N N . MET B 1 1 ? 16.469 -15.031 -8.602 1 94.81 1 MET B N 1
ATOM 1408 C CA . MET B 1 1 ? 15.18 -15.141 -7.914 1 94.81 1 MET B CA 1
ATOM 1409 C C . MET B 1 1 ? 15.086 -16.469 -7.152 1 94.81 1 MET B C 1
ATOM 1411 O O . MET B 1 1 ? 15.305 -17.531 -7.727 1 94.81 1 MET B O 1
ATOM 1415 N N . GLU B 1 2 ? 15.023 -16.375 -5.902 1 96.62 2 GLU B N 1
ATOM 1416 C CA . GLU B 1 2 ? 14.797 -17.531 -5.043 1 96.62 2 GLU B CA 1
ATOM 1417 C C . GLU B 1 2 ? 13.344 -17.625 -4.598 1 96.62 2 GLU B C 1
ATOM 1419 O O . GLU B 1 2 ? 12.781 -16.641 -4.098 1 96.62 2 GLU B O 1
ATOM 1424 N N . ILE B 1 3 ? 12.766 -18.781 -4.801 1 98.25 3 ILE B N 1
ATOM 1425 C CA . ILE B 1 3 ? 11.367 -19 -4.449 1 98.25 3 ILE B CA 1
ATOM 1426 C C . ILE B 1 3 ? 11.25 -20.203 -3.516 1 98.25 3 ILE B C 1
ATOM 1428 O O . ILE B 1 3 ? 11.602 -21.328 -3.893 1 98.25 3 ILE B O 1
ATOM 1432 N N . LEU B 1 4 ? 10.797 -19.969 -2.359 1 96.62 4 LEU B N 1
ATOM 1433 C CA . LEU B 1 4 ? 10.633 -21.031 -1.387 1 96.62 4 LEU B CA 1
ATOM 1434 C C . LEU B 1 4 ? 9.297 -20.9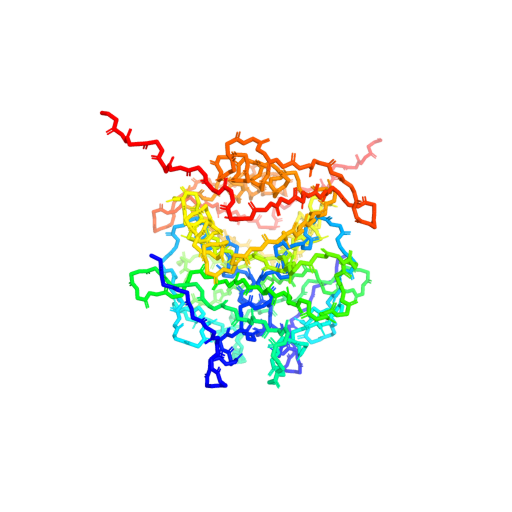06 -0.658 1 96.62 4 LEU B C 1
ATOM 1436 O O . LEU B 1 4 ? 8.805 -19.797 -0.443 1 96.62 4 LEU B O 1
ATOM 1440 N N . ARG B 1 5 ? 8.766 -22.062 -0.302 1 97.31 5 ARG B N 1
ATOM 1441 C CA . ARG B 1 5 ? 7.57 -22.078 0.54 1 97.31 5 ARG B CA 1
ATOM 1442 C C . ARG B 1 5 ? 7.852 -21.438 1.893 1 97.31 5 ARG B C 1
ATOM 1444 O O . ARG B 1 5 ? 8.883 -21.703 2.512 1 97.31 5 ARG B O 1
ATOM 1451 N N . ALA B 1 6 ? 6.977 -20.562 2.326 1 97.88 6 ALA B N 1
ATOM 1452 C CA . ALA B 1 6 ? 7.129 -19.922 3.633 1 97.88 6 ALA B CA 1
ATOM 1453 C C . ALA B 1 6 ? 7.059 -20.953 4.754 1 97.88 6 ALA B C 1
ATOM 1455 O O . ALA B 1 6 ? 6.176 -21.812 4.762 1 97.88 6 ALA B O 1
ATOM 1456 N N . THR B 1 7 ? 8 -20.906 5.645 1 96.25 7 THR B N 1
ATOM 1457 C CA . THR B 1 7 ? 7.973 -21.75 6.84 1 96.25 7 THR B CA 1
ATOM 1458 C C . THR B 1 7 ? 7.102 -21.125 7.922 1 96.25 7 THR B C 1
ATOM 1460 O O . THR B 1 7 ? 6.754 -19.938 7.84 1 96.25 7 THR B O 1
ATOM 1463 N N . PRO B 1 8 ? 6.742 -21.938 8.906 1 96 8 PRO B N 1
ATOM 1464 C CA . PRO B 1 8 ? 5.941 -21.375 9.992 1 96 8 PRO B CA 1
ATOM 1465 C C . PRO B 1 8 ? 6.605 -20.172 10.656 1 96 8 PRO B C 1
ATOM 1467 O O . PRO B 1 8 ? 5.922 -19.219 11.047 1 96 8 PRO B O 1
ATOM 1470 N N . SER B 1 9 ? 7.922 -20.141 10.758 1 96.38 9 SER B N 1
ATOM 1471 C CA . SER B 1 9 ? 8.641 -19.016 11.359 1 96.38 9 SER B CA 1
ATOM 1472 C C . SER B 1 9 ? 8.555 -17.766 10.492 1 96.38 9 SER B C 1
ATOM 1474 O O . SER B 1 9 ? 8.828 -16.656 10.961 1 96.38 9 SER B O 1
ATOM 1476 N N . GLU B 1 10 ? 8.156 -17.906 9.203 1 97.44 10 GLU B N 1
ATOM 1477 C CA . GLU B 1 10 ? 8.055 -16.797 8.273 1 97.44 10 GLU B CA 1
ATOM 1478 C C . GLU B 1 10 ? 6.605 -16.344 8.102 1 97.44 10 GLU B C 1
ATOM 1480 O O . GLU B 1 10 ? 6.32 -15.43 7.328 1 97.44 10 GLU B O 1
ATOM 1485 N N . HIS B 1 11 ? 5.703 -16.969 8.875 1 97.75 11 HIS B N 1
ATOM 1486 C CA . HIS B 1 11 ? 4.293 -16.609 8.773 1 97.75 11 HIS B CA 1
ATOM 1487 C C . HIS B 1 11 ? 4.062 -15.164 9.211 1 97.75 11 HIS B C 1
ATOM 1489 O O . HIS B 1 11 ? 3.213 -14.477 8.648 1 97.75 11 HIS B O 1
ATOM 1495 N N . THR B 1 12 ? 4.852 -14.742 10.211 1 97.81 12 THR B N 1
ATOM 1496 C CA . THR B 1 12 ? 4.75 -13.352 10.641 1 97.81 12 THR B CA 1
ATOM 1497 C C . THR B 1 12 ? 5.09 -12.406 9.484 1 97.81 12 THR B C 1
ATOM 1499 O O . THR B 1 12 ? 4.438 -11.375 9.305 1 97.81 12 THR B O 1
ATOM 1502 N N . LEU B 1 13 ? 6.102 -12.773 8.734 1 98.25 13 LEU B N 1
ATOM 1503 C CA . LEU B 1 13 ? 6.484 -11.992 7.562 1 98.25 13 LEU B CA 1
ATOM 1504 C C . LEU B 1 13 ? 5.316 -11.891 6.582 1 98.25 13 LEU B C 1
ATOM 1506 O O . LEU B 1 13 ? 4.988 -10.789 6.125 1 98.25 13 LEU B O 1
ATOM 1510 N N . LEU B 1 14 ? 4.605 -12.961 6.32 1 98.5 14 LEU B N 1
ATOM 1511 C CA . LEU B 1 14 ? 3.467 -12.953 5.406 1 98.5 14 LEU B CA 1
ATOM 1512 C C . LEU B 1 14 ? 2.318 -12.125 5.98 1 98.5 14 LEU B C 1
ATOM 1514 O O . LEU B 1 14 ? 1.632 -11.414 5.242 1 98.5 14 LEU B O 1
ATOM 1518 N N . ARG B 1 15 ? 2.133 -12.227 7.262 1 98.19 15 ARG B N 1
ATOM 1519 C CA . ARG B 1 15 ? 1.081 -11.453 7.918 1 98.19 15 ARG B CA 1
ATOM 1520 C C . ARG B 1 15 ? 1.331 -9.953 7.785 1 98.19 15 ARG B C 1
ATOM 1522 O O . ARG B 1 15 ? 0.387 -9.172 7.691 1 98.19 15 ARG B O 1
ATOM 1529 N N . ASN B 1 16 ? 2.592 -9.578 7.742 1 98.31 16 ASN B N 1
ATOM 1530 C CA . ASN B 1 16 ? 2.941 -8.164 7.629 1 98.31 16 ASN B CA 1
ATOM 1531 C C . ASN B 1 16 ? 2.918 -7.699 6.176 1 98.31 16 ASN B C 1
ATOM 1533 O O . ASN B 1 16 ? 2.656 -6.527 5.898 1 98.31 16 ASN B O 1
ATOM 1537 N N . LEU B 1 17 ? 3.086 -8.609 5.203 1 98.62 17 LEU B N 1
ATOM 1538 C CA . LEU B 1 17 ? 3.102 -8.273 3.783 1 98.62 17 LEU B CA 1
ATOM 1539 C C . LEU B 1 17 ? 1.688 -8.25 3.213 1 98.62 17 LEU B C 1
ATOM 1541 O O . LEU B 1 17 ? 1.377 -7.426 2.348 1 98.62 17 LEU B O 1
ATOM 1545 N N . TYR B 1 18 ? 0.846 -9.055 3.732 1 98.56 18 TYR B N 1
ATOM 1546 C CA . TYR B 1 18 ? -0.454 -9.328 3.127 1 98.56 18 TYR B CA 1
ATOM 1547 C C . TYR B 1 18 ? -1.324 -8.07 3.129 1 98.56 18 TYR B C 1
ATOM 1549 O O . TYR B 1 18 ? -1.948 -7.742 2.117 1 98.56 18 TYR B O 1
ATOM 1557 N N . PRO B 1 19 ? -1.319 -7.293 4.215 1 98.31 19 PRO B N 1
ATOM 1558 C CA . PRO B 1 19 ? -2.133 -6.074 4.176 1 98.31 19 PRO B CA 1
ATOM 1559 C C . PRO B 1 19 ? -1.65 -5.074 3.131 1 98.31 19 PRO B C 1
ATOM 1561 O O . PRO B 1 19 ? -2.447 -4.297 2.6 1 98.31 19 PRO B O 1
ATOM 1564 N N . LEU B 1 20 ? -0.334 -5.055 2.834 1 98.44 20 LEU B N 1
ATOM 1565 C CA . LEU B 1 20 ? 0.192 -4.18 1.79 1 98.44 20 LEU B CA 1
ATOM 1566 C C . LEU B 1 20 ? -0.38 -4.559 0.428 1 98.44 20 LEU B C 1
ATOM 1568 O O . LEU B 1 20 ? -0.768 -3.684 -0.351 1 98.44 20 LEU B O 1
ATOM 1572 N N . TYR B 1 21 ? -0.468 -5.84 0.268 1 97.94 21 TYR B N 1
ATOM 1573 C CA . TYR B 1 21 ? -1.04 -6.402 -0.951 1 97.94 21 TYR B CA 1
ATOM 1574 C C . TYR B 1 21 ? -2.508 -6.02 -1.091 1 97.94 21 TYR B C 1
ATOM 1576 O O . TYR B 1 21 ? -2.932 -5.535 -2.143 1 97.94 21 TYR B O 1
ATOM 1584 N N . LEU B 1 22 ? -3.242 -6.184 -0.068 1 97.62 22 LEU B N 1
ATOM 1585 C CA . LEU B 1 22 ? -4.664 -5.859 -0.088 1 97.62 22 LEU B CA 1
ATOM 1586 C C . LEU B 1 22 ? -4.879 -4.359 -0.283 1 97.62 22 LEU B C 1
ATOM 1588 O O . LEU B 1 22 ? -5.812 -3.947 -0.974 1 97.62 22 LEU B O 1
ATOM 1592 N N . HIS B 1 23 ? -3.994 -3.59 0.267 1 97.69 23 HIS B N 1
ATOM 1593 C CA . HIS B 1 23 ? -4.055 -2.143 0.096 1 97.69 23 HIS B CA 1
ATOM 1594 C C . HIS B 1 23 ? -3.842 -1.751 -1.362 1 97.69 23 HIS B C 1
ATOM 1596 O O . HIS B 1 23 ? -4.586 -0.928 -1.903 1 97.69 23 HIS B O 1
ATOM 1602 N N . ASP B 1 24 ? -2.885 -2.338 -2.008 1 96.88 24 ASP B N 1
ATOM 1603 C CA . ASP B 1 24 ? -2.66 -2.092 -3.43 1 96.88 24 ASP B CA 1
ATOM 1604 C C . ASP B 1 24 ? -3.887 -2.473 -4.254 1 96.88 24 ASP B C 1
ATOM 1606 O O . ASP B 1 24 ? -4.289 -1.731 -5.152 1 96.88 24 ASP B O 1
ATOM 1610 N N . LEU B 1 25 ? -4.531 -3.57 -3.926 1 96.06 25 LEU B N 1
ATOM 1611 C CA . LEU B 1 25 ? -5.664 -4.094 -4.684 1 96.06 25 LEU B CA 1
ATOM 1612 C C . LEU B 1 25 ? -6.906 -3.238 -4.461 1 96.06 25 LEU B C 1
ATOM 1614 O O . LEU B 1 25 ? -7.781 -3.17 -5.328 1 96.06 25 LEU B O 1
ATOM 1618 N N . SER B 1 26 ? -6.926 -2.6 -3.354 1 95 26 SER B N 1
ATOM 1619 C CA . SER B 1 26 ? -8.125 -1.88 -2.936 1 95 26 SER B CA 1
ATOM 1620 C C . SER B 1 26 ? -8.453 -0.744 -3.898 1 95 26 SER B C 1
ATOM 1622 O O . SER B 1 26 ? -9.594 -0.288 -3.963 1 95 26 SER B O 1
ATOM 1624 N N . GLU B 1 27 ? -7.508 -0.321 -4.641 1 93.38 27 GLU B N 1
ATOM 1625 C CA . GLU B 1 27 ? -7.723 0.775 -5.582 1 93.38 27 GLU B CA 1
ATOM 1626 C C . GLU B 1 27 ? -8.539 0.317 -6.785 1 93.38 27 GLU B C 1
ATOM 1628 O O . GLU B 1 27 ? -9.07 1.142 -7.535 1 93.38 27 GLU B O 1
ATOM 1633 N N . PHE B 1 28 ? -8.695 -0.949 -6.949 1 93.94 28 PHE B N 1
ATOM 1634 C CA . PHE B 1 28 ? -9.281 -1.457 -8.188 1 93.94 28 PHE B CA 1
ATOM 1635 C C . PHE B 1 28 ? -10.664 -2.039 -7.926 1 93.94 28 PHE B C 1
ATOM 1637 O O . PHE B 1 28 ? -11.141 -2.889 -8.68 1 93.94 28 PHE B O 1
ATOM 1644 N N . GLY B 1 29 ? -11.352 -1.635 -6.91 1 80.25 29 GLY B N 1
ATOM 1645 C CA . GLY B 1 29 ? -12.773 -1.89 -6.734 1 80.25 29 GLY B CA 1
ATOM 1646 C C . GLY B 1 29 ? -13.062 -3.236 -6.098 1 80.25 29 GLY B C 1
ATOM 1647 O O . GLY B 1 29 ? -14.102 -3.846 -6.367 1 80.25 29 GLY B O 1
ATOM 1648 N N . VAL B 1 30 ? -12.18 -3.773 -5.316 1 75.94 30 VAL B N 1
ATOM 1649 C CA . VAL B 1 30 ? -12.484 -5.02 -4.621 1 75.94 30 VAL B CA 1
ATOM 1650 C C . VAL B 1 30 ? -13.305 -4.719 -3.365 1 75.94 30 VAL B C 1
ATOM 1652 O O . VAL B 1 30 ? -13.273 -3.6 -2.852 1 75.94 30 VAL B O 1
ATOM 1655 N N . ASP B 1 31 ? -14.07 -5.715 -3.084 1 83.19 31 ASP B N 1
ATOM 1656 C CA . ASP B 1 31 ? -14.938 -5.578 -1.919 1 83.19 31 ASP B CA 1
ATOM 1657 C C . ASP B 1 31 ? -14.156 -5.773 -0.624 1 83.19 31 ASP B C 1
ATOM 1659 O O . ASP B 1 31 ? -14.43 -6.699 0.142 1 83.19 31 ASP B O 1
ATOM 1663 N N . TYR B 1 32 ? -13.109 -4.992 -0.463 1 88.44 32 TYR B N 1
ATOM 1664 C CA . TYR B 1 32 ? -12.383 -4.965 0.804 1 88.44 32 TYR B CA 1
ATOM 1665 C C . TYR B 1 32 ? -12.742 -3.719 1.606 1 88.44 32 TYR B C 1
ATOM 1667 O O . TYR B 1 32 ? -12.93 -2.641 1.039 1 88.44 32 TYR B O 1
ATOM 1675 N N . ALA B 1 33 ? -12.922 -4.008 2.854 1 88.88 33 ALA B N 1
ATOM 1676 C CA . ALA B 1 33 ? -13.164 -2.908 3.779 1 88.88 33 ALA B CA 1
ATOM 1677 C C . ALA B 1 33 ? -12.281 -3.029 5.023 1 88.88 33 ALA B C 1
ATOM 1679 O O . ALA B 1 33 ? -11.891 -4.133 5.406 1 88.88 33 ALA B O 1
ATOM 1680 N N . MET B 1 34 ? -12 -1.886 5.516 1 93.25 34 MET B N 1
ATOM 1681 C CA . MET B 1 34 ? -11.188 -1.886 6.73 1 93.25 34 MET B CA 1
ATOM 1682 C C . MET B 1 34 ? -12.078 -1.937 7.973 1 93.25 34 MET B C 1
ATOM 1684 O O . MET B 1 34 ? -13.094 -1.251 8.039 1 93.25 34 MET B O 1
ATOM 1688 N N . ASP B 1 35 ? -11.695 -2.787 8.93 1 94.69 35 ASP B N 1
ATOM 1689 C CA . ASP B 1 35 ? -12.453 -2.824 10.18 1 94.69 35 ASP B CA 1
ATOM 1690 C C . ASP B 1 35 ? -11.984 -1.736 11.141 1 94.69 35 ASP B C 1
ATOM 1692 O O . ASP B 1 35 ? -11.156 -0.896 10.781 1 94.69 35 ASP B O 1
ATOM 1696 N N . GLU B 1 36 ? -12.461 -1.739 12.359 1 93.88 36 GLU B N 1
ATOM 1697 C CA . GLU B 1 36 ? -12.227 -0.657 13.312 1 93.88 36 GLU B CA 1
ATOM 1698 C C . GLU B 1 36 ? -10.789 -0.651 13.805 1 93.88 36 GLU B C 1
ATOM 1700 O O . GLU B 1 36 ? -10.32 0.344 14.359 1 93.88 36 GLU B O 1
ATOM 1705 N N . GLN B 1 37 ? -10.125 -1.759 13.578 1 95.56 37 GLN B N 1
ATOM 1706 C CA . GLN B 1 37 ? -8.742 -1.859 14.023 1 95.56 37 GLN B CA 1
ATOM 1707 C C . GLN B 1 37 ? -7.77 -1.676 12.859 1 95.56 37 GLN B C 1
ATOM 1709 O O . GLN B 1 37 ? -6.559 -1.851 13.023 1 95.56 37 GLN B O 1
ATOM 1714 N N . GLY B 1 38 ? -8.273 -1.362 11.719 1 96.81 38 GLY B N 1
ATOM 1715 C CA . GLY B 1 38 ? -7.418 -1.087 10.57 1 96.81 38 GLY B CA 1
ATOM 1716 C C . GLY B 1 38 ? -6.98 -2.342 9.836 1 96.81 38 GLY B C 1
ATOM 1717 O O . GLY B 1 38 ? -5.914 -2.365 9.219 1 96.81 38 GLY B O 1
ATOM 1718 N N . ARG B 1 39 ? -7.82 -3.355 9.977 1 96.88 39 ARG B N 1
ATOM 1719 C CA . ARG B 1 39 ? -7.523 -4.598 9.273 1 96.88 39 ARG B CA 1
ATOM 1720 C C . ARG B 1 39 ? -8.461 -4.793 8.086 1 96.88 39 ARG B C 1
ATOM 1722 O O . ARG B 1 39 ? -9.664 -4.539 8.188 1 96.88 39 ARG B O 1
ATOM 1729 N N . TRP B 1 40 ? -7.836 -5.242 6.984 1 96.5 40 TRP B N 1
ATOM 1730 C CA . TRP B 1 40 ? -8.633 -5.516 5.793 1 96.5 40 TRP B CA 1
ATOM 1731 C C . TRP B 1 40 ? -9.516 -6.742 5.996 1 96.5 40 TRP B C 1
ATOM 1733 O O . TRP B 1 40 ? -9.07 -7.754 6.543 1 96.5 40 TRP B O 1
ATOM 1743 N N . ARG B 1 41 ? -10.742 -6.559 5.516 1 95.19 41 ARG B N 1
ATOM 1744 C CA . ARG B 1 41 ? -11.688 -7.668 5.523 1 95.19 41 ARG B CA 1
ATOM 1745 C C . ARG B 1 41 ? -12.352 -7.832 4.16 1 95.19 41 ARG B C 1
ATOM 1747 O O . ARG B 1 41 ? -12.656 -6.844 3.488 1 95.19 41 ARG B O 1
ATOM 1754 N N . PRO B 1 42 ? -12.648 -9.055 3.672 1 94.62 42 PRO B N 1
ATOM 1755 C CA . PRO B 1 42 ? -12.32 -10.312 4.352 1 94.62 42 PRO B CA 1
ATOM 1756 C C . PRO B 1 42 ? -10.82 -10.617 4.332 1 94.62 42 PRO B C 1
ATOM 1758 O O . PRO B 1 42 ? -10.07 -10 3.578 1 94.62 42 PRO B O 1
ATOM 1761 N N . ASP B 1 43 ? -10.383 -11.461 5.25 1 94.88 43 ASP B N 1
ATOM 1762 C CA . ASP B 1 43 ? -9 -11.914 5.344 1 94.88 43 ASP B CA 1
ATOM 1763 C C . ASP B 1 43 ? -8.875 -13.383 4.922 1 94.88 43 ASP B C 1
ATOM 1765 O O . ASP B 1 43 ? -9.336 -14.281 5.633 1 94.88 43 ASP B O 1
ATOM 1769 N N . PHE B 1 44 ? -8.172 -13.609 3.848 1 95.25 44 PHE B N 1
ATOM 1770 C CA . PHE B 1 44 ? -8.055 -14.977 3.338 1 95.25 44 PHE B CA 1
ATOM 1771 C C . PHE B 1 44 ? -6.676 -15.547 3.625 1 95.25 44 PHE B C 1
ATOM 1773 O O . PHE B 1 44 ? -6.383 -16.688 3.26 1 95.25 44 PHE B O 1
ATOM 1780 N N . LEU B 1 45 ? -5.824 -14.859 4.344 1 97.81 45 LEU B N 1
ATOM 1781 C CA . LEU B 1 45 ? -4.453 -15.289 4.59 1 97.81 45 LEU B CA 1
ATOM 1782 C C . LEU B 1 45 ? -4.422 -16.625 5.324 1 97.81 45 LEU B C 1
ATOM 1784 O O . LEU B 1 45 ? -3.584 -17.484 5.031 1 97.81 45 LEU B O 1
ATOM 1788 N N . PRO B 1 46 ? -5.363 -16.859 6.238 1 96.81 46 PRO B N 1
ATOM 1789 C CA . PRO B 1 46 ? -5.32 -18.141 6.961 1 96.81 46 PRO B CA 1
ATOM 1790 C C . PRO B 1 46 ? -5.41 -19.344 6.035 1 96.81 46 PRO B C 1
ATOM 1792 O O . PRO B 1 46 ? -4.859 -20.406 6.344 1 96.81 46 PRO B O 1
ATOM 1795 N N . THR B 1 47 ? -6.043 -19.203 4.891 1 96 47 THR B N 1
ATOM 1796 C CA . THR B 1 47 ? -6.137 -20.281 3.91 1 96 47 THR B CA 1
ATOM 1797 C C . THR B 1 47 ? -4.75 -20.719 3.449 1 96 47 THR B C 1
ATOM 1799 O O . THR B 1 47 ? -4.531 -21.891 3.141 1 96 47 THR B O 1
ATOM 1802 N N . TRP B 1 48 ? -3.838 -19.812 3.498 1 97.44 48 TRP B N 1
ATOM 1803 C CA . TRP B 1 48 ? -2.518 -20.047 2.922 1 97.44 48 TRP B CA 1
ATOM 1804 C C . TRP B 1 48 ? -1.521 -20.469 3.996 1 97.44 48 TRP B C 1
ATOM 1806 O O . TRP B 1 48 ? -0.417 -20.922 3.686 1 97.44 48 TRP B O 1
ATOM 1816 N N . LEU B 1 49 ? -1.912 -20.344 5.184 1 97.19 49 LEU B N 1
ATOM 1817 C CA . LEU B 1 49 ? -0.974 -20.594 6.273 1 97.19 49 LEU B CA 1
ATOM 1818 C C . LEU B 1 49 ? -1.202 -21.984 6.879 1 97.19 49 LEU B C 1
ATOM 1820 O O . LEU B 1 49 ? -0.465 -22.391 7.773 1 97.19 49 LEU B O 1
ATOM 1824 N N . ILE B 1 50 ? -2.188 -22.672 6.352 1 93.06 50 ILE B N 1
ATOM 1825 C CA . ILE B 1 50 ? -2.432 -24.031 6.809 1 93.06 50 ILE B CA 1
ATOM 1826 C C . ILE B 1 50 ? -1.474 -25 6.109 1 93.06 50 ILE B C 1
ATOM 1828 O O . ILE B 1 50 ? -1.146 -24.812 4.938 1 93.06 50 ILE B O 1
ATOM 1832 N N . PRO B 1 51 ? -1.01 -26.016 6.879 1 90.88 51 PRO B N 1
ATOM 1833 C CA . PRO B 1 51 ? -0.152 -27.016 6.246 1 90.88 51 PRO B CA 1
ATOM 1834 C C . PRO B 1 51 ? -0.929 -27.984 5.352 1 90.88 51 PRO B C 1
ATOM 1836 O O . PRO B 1 51 ? -1.381 -29.031 5.809 1 90.88 51 PRO B O 1
ATOM 1839 N N . ALA B 1 52 ? -1.266 -27.656 4.152 1 93.44 52 ALA B N 1
ATOM 1840 C CA . ALA B 1 52 ? -1.97 -28.469 3.162 1 93.44 52 ALA B CA 1
ATOM 1841 C C . ALA B 1 52 ? -1.145 -28.609 1.886 1 93.44 52 ALA B C 1
ATOM 1843 O O . ALA B 1 52 ? -0.49 -27.656 1.453 1 93.44 52 ALA B O 1
ATOM 1844 N N . PRO B 1 53 ? -1.218 -29.766 1.311 1 95.06 53 PRO B N 1
ATOM 1845 C CA . PRO B 1 53 ? -0.389 -30 0.127 1 95.06 53 PRO B CA 1
ATOM 1846 C C . PRO B 1 53 ? -0.846 -29.203 -1.086 1 95.06 53 PRO B C 1
ATOM 1848 O O . PRO B 1 53 ? -0.067 -28.984 -2.018 1 95.06 53 PRO B O 1
ATOM 1851 N N . GLU B 1 54 ? -2.092 -28.703 -1.1 1 96.94 54 GLU B N 1
ATOM 1852 C CA . GLU B 1 54 ? -2.631 -28.031 -2.281 1 96.94 54 GLU B CA 1
ATOM 1853 C C . GLU B 1 54 ? -2.373 -26.531 -2.234 1 96.94 54 GLU B C 1
ATOM 1855 O O . GLU B 1 54 ? -2.703 -25.812 -3.176 1 96.94 54 GLU B O 1
ATOM 1860 N N . VAL B 1 55 ? -1.843 -26.094 -1.097 1 97.56 55 VAL B N 1
ATOM 1861 C CA . VAL B 1 55 ? -1.613 -24.656 -0.947 1 97.56 55 VAL B CA 1
ATOM 1862 C C . VAL B 1 55 ? -0.113 -24.375 -0.874 1 97.56 55 VAL B C 1
ATOM 1864 O O . VAL B 1 55 ? 0.612 -25.047 -0.128 1 97.56 55 VAL B O 1
ATOM 1867 N N . HIS B 1 56 ? 0.342 -23.406 -1.659 1 98.31 56 HIS B N 1
ATOM 1868 C CA . HIS B 1 56 ? 1.76 -23.062 -1.717 1 98.31 56 HIS B CA 1
ATOM 1869 C C . HIS B 1 56 ? 1.975 -21.562 -1.521 1 98.31 56 HIS B C 1
ATOM 1871 O O . HIS B 1 56 ? 2.033 -20.812 -2.494 1 98.31 56 HIS B O 1
ATOM 1877 N N . PRO B 1 57 ? 2.07 -21.094 -0.249 1 98.69 57 PRO B N 1
ATOM 1878 C CA . PRO B 1 57 ? 2.49 -19.703 0.001 1 98.69 57 PRO B CA 1
ATOM 1879 C C . PRO B 1 57 ? 3.988 -19.5 -0.213 1 98.69 57 PRO B C 1
ATOM 1881 O O . PRO B 1 57 ? 4.793 -19.812 0.667 1 98.69 57 PRO B O 1
ATOM 1884 N N . LEU B 1 58 ? 4.332 -18.922 -1.331 1 98.75 58 LEU B N 1
ATOM 1885 C CA . LEU B 1 58 ? 5.73 -18.781 -1.726 1 98.75 58 LEU B CA 1
ATOM 1886 C C . LEU B 1 58 ? 6.254 -17.391 -1.396 1 98.75 58 LEU B C 1
ATOM 1888 O O . LEU B 1 58 ? 5.566 -16.391 -1.62 1 98.75 58 LEU B O 1
ATOM 1892 N N . LEU B 1 59 ? 7.41 -17.359 -0.784 1 98.75 59 LEU B N 1
ATOM 1893 C CA . LEU B 1 59 ? 8.148 -16.109 -0.635 1 98.75 59 LEU B CA 1
ATOM 1894 C C . LEU B 1 59 ? 9.109 -15.898 -1.8 1 98.75 59 LEU B C 1
ATOM 1896 O O . LEU B 1 59 ? 9.797 -16.828 -2.217 1 98.75 59 LEU B O 1
ATOM 1900 N N . LEU B 1 60 ? 9.086 -14.703 -2.344 1 98.62 60 LEU B N 1
ATOM 1901 C CA . LEU B 1 60 ? 9.984 -14.305 -3.426 1 98.62 60 LEU B CA 1
ATOM 1902 C C . LEU B 1 60 ? 11.172 -13.516 -2.889 1 98.62 60 LEU B C 1
ATOM 1904 O O . LEU B 1 60 ? 10.992 -12.477 -2.242 1 98.62 60 LEU B O 1
ATOM 1908 N N . ARG B 1 61 ? 12.359 -14.031 -3.127 1 97.75 61 ARG B N 1
ATOM 1909 C CA . ARG B 1 61 ? 13.562 -13.367 -2.633 1 97.75 61 ARG B CA 1
ATOM 1910 C C . ARG B 1 61 ? 14.516 -13.031 -3.777 1 97.75 61 ARG B C 1
ATOM 1912 O O . ARG B 1 61 ? 14.672 -13.82 -4.711 1 97.75 61 ARG B O 1
ATOM 1919 N N . TRP B 1 62 ? 15.023 -11.883 -3.75 1 96.88 62 TRP B N 1
ATOM 1920 C CA . TRP B 1 62 ? 16.016 -11.406 -4.715 1 96.88 62 TRP B CA 1
ATOM 1921 C C . TRP B 1 62 ? 17.25 -10.859 -4.008 1 96.88 62 TRP B C 1
ATOM 1923 O O . TRP B 1 62 ? 17.141 -9.953 -3.178 1 96.88 62 TRP B O 1
ATOM 1933 N N . GLU B 1 63 ? 18.391 -11.453 -4.301 1 94.81 63 GLU B N 1
ATOM 1934 C CA . GLU B 1 63 ? 19.641 -11.055 -3.672 1 94.81 63 GLU B CA 1
ATOM 1935 C C . GLU B 1 63 ? 19.531 -11.07 -2.15 1 94.81 63 GLU B C 1
ATOM 1937 O O . GLU B 1 63 ? 19.938 -10.117 -1.485 1 94.81 63 GLU B O 1
ATOM 1942 N N . GLY B 1 64 ? 18.828 -12.008 -1.651 1 93.12 64 GLY B N 1
ATOM 1943 C CA . GLY B 1 64 ? 18.781 -12.266 -0.221 1 93.12 64 GLY B CA 1
ATOM 1944 C C . GLY B 1 64 ? 17.641 -11.547 0.473 1 93.12 64 GLY B C 1
ATOM 1945 O O . GLY B 1 64 ? 17.328 -11.844 1.628 1 93.12 64 GLY B O 1
ATOM 1946 N N . ARG B 1 65 ? 16.984 -10.641 -0.182 1 94.19 65 ARG B N 1
ATOM 1947 C CA . ARG B 1 65 ? 15.906 -9.898 0.469 1 94.19 65 ARG B CA 1
ATOM 1948 C C . ARG B 1 65 ? 14.547 -10.312 -0.077 1 94.19 65 ARG B C 1
ATOM 1950 O O . ARG B 1 65 ? 14.422 -10.664 -1.253 1 94.19 65 ARG B O 1
ATOM 1957 N N . VAL B 1 66 ? 13.531 -10.297 0.786 1 96.88 66 VAL B N 1
ATOM 1958 C CA . VAL B 1 66 ? 12.172 -10.586 0.358 1 96.88 66 VAL B CA 1
ATOM 1959 C C . VAL B 1 66 ? 11.648 -9.445 -0.511 1 96.88 66 VAL B C 1
ATOM 1961 O O . VAL B 1 66 ? 11.742 -8.273 -0.133 1 96.88 66 VAL B O 1
ATOM 1964 N N . VAL B 1 67 ? 11.109 -9.773 -1.676 1 97.5 67 VAL B N 1
ATOM 1965 C CA . VAL B 1 67 ? 10.633 -8.734 -2.58 1 97.5 67 VAL B CA 1
ATOM 1966 C C . VAL B 1 67 ? 9.141 -8.898 -2.822 1 97.5 67 VAL B C 1
ATOM 1968 O O . VAL B 1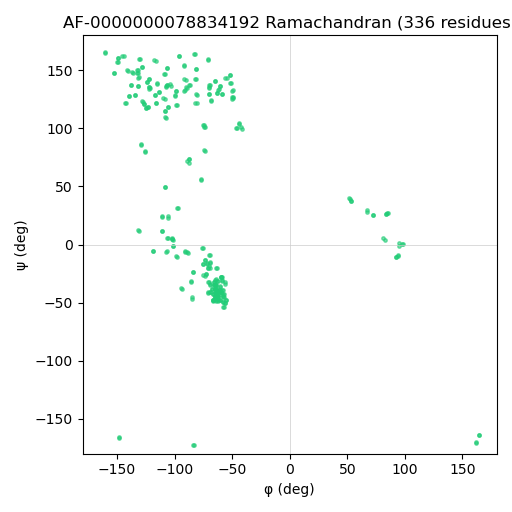 67 ? 8.516 -8.07 -3.498 1 97.5 67 VAL B O 1
ATOM 1971 N N . GLY B 1 68 ? 8.539 -9.961 -2.316 1 98.5 68 GLY B N 1
ATOM 1972 C CA . GLY B 1 68 ? 7.113 -10.211 -2.5 1 98.5 68 GLY B CA 1
ATOM 1973 C C . GLY B 1 68 ? 6.707 -11.633 -2.166 1 98.5 68 GLY B C 1
ATOM 1974 O O . GLY B 1 68 ? 7.402 -12.328 -1.423 1 98.5 68 GLY B O 1
ATOM 1975 N N . PHE B 1 69 ? 5.477 -11.984 -2.65 1 98.88 69 PHE B N 1
ATOM 1976 C CA . PHE B 1 69 ? 5.016 -13.352 -2.443 1 98.88 69 PHE B CA 1
ATOM 1977 C C . PHE B 1 69 ? 4.109 -13.797 -3.586 1 98.88 69 PHE B C 1
ATOM 1979 O O . PHE B 1 69 ? 3.664 -12.977 -4.387 1 98.88 69 PHE B O 1
ATOM 1986 N N . ALA B 1 70 ? 3.951 -15.039 -3.725 1 98.88 70 ALA B N 1
ATOM 1987 C CA . ALA B 1 70 ? 2.992 -15.68 -4.617 1 98.88 70 ALA B CA 1
ATOM 1988 C C . ALA B 1 70 ? 2.262 -16.812 -3.906 1 98.88 70 ALA B C 1
ATOM 1990 O O . ALA B 1 70 ? 2.889 -17.656 -3.248 1 98.88 70 ALA B O 1
ATOM 1991 N N . PHE B 1 71 ? 0.95 -16.797 -3.977 1 98.81 71 PHE B N 1
ATOM 1992 C CA . PHE B 1 71 ? 0.153 -17.891 -3.443 1 98.81 71 PHE B CA 1
ATOM 1993 C C . PHE B 1 71 ? -0.414 -18.75 -4.574 1 98.81 71 PHE B C 1
ATOM 1995 O O . PHE B 1 71 ? -1.184 -18.266 -5.402 1 98.81 71 PHE B O 1
ATOM 2002 N N . VAL B 1 72 ? -0.009 -20.047 -4.594 1 98.75 72 VAL B N 1
ATOM 2003 C CA . VAL B 1 72 ? -0.367 -20.953 -5.672 1 98.75 72 VAL B CA 1
ATOM 2004 C C . VAL B 1 72 ? -1.246 -22.078 -5.125 1 98.75 72 VAL B C 1
ATOM 2006 O O . VAL B 1 72 ? -0.883 -22.75 -4.152 1 98.75 72 VAL B O 1
ATOM 2009 N N . GLY B 1 73 ? -2.439 -22.172 -5.711 1 98.5 73 GLY B N 1
ATOM 2010 C CA . GLY B 1 73 ? -3.266 -23.344 -5.465 1 98.5 73 GLY B CA 1
ATOM 2011 C C . GLY B 1 73 ? -2.969 -24.5 -6.41 1 98.5 73 GLY B C 1
ATOM 2012 O O . GLY B 1 73 ? -2.746 -24.281 -7.605 1 98.5 73 GLY B O 1
ATOM 2013 N N . GLN B 1 74 ? -2.906 -25.688 -5.891 1 98.62 74 GLN B N 1
ATOM 2014 C CA . GLN B 1 74 ? -2.701 -26.891 -6.68 1 98.62 74 GLN B CA 1
ATOM 2015 C C . GLN B 1 74 ? -3.918 -27.812 -6.602 1 98.62 74 GLN B C 1
ATOM 2017 O O . GLN B 1 74 ? -4.516 -27.969 -5.535 1 98.62 74 GLN B O 1
ATOM 2022 N N . SER B 1 75 ? -4.262 -28.375 -7.746 1 97.94 75 SER B N 1
ATOM 2023 C CA . SER B 1 75 ? -5.387 -29.297 -7.746 1 97.94 75 SER B CA 1
ATOM 2024 C C . SER B 1 75 ? -5.242 -30.344 -6.645 1 97.94 75 SER B C 1
ATOM 2026 O O . SER B 1 75 ? -4.168 -30.922 -6.473 1 97.94 75 SER B O 1
ATOM 2028 N N . PRO B 1 76 ? -6.328 -30.469 -5.793 1 97 76 PRO B N 1
ATOM 2029 C CA . PRO B 1 76 ? -7.723 -30.062 -5.953 1 97 76 PRO B CA 1
ATOM 2030 C C . PRO B 1 76 ? -8.094 -28.859 -5.082 1 97 76 PRO B C 1
ATOM 2032 O O . PRO B 1 76 ? -9.117 -28.891 -4.395 1 97 76 PRO B O 1
ATOM 2035 N N . PHE B 1 77 ? -7.262 -27.766 -5.121 1 96.19 77 PHE B N 1
ATOM 2036 C CA . PHE B 1 77 ? -7.562 -26.516 -4.422 1 96.19 77 PHE B CA 1
ATOM 2037 C C . PHE B 1 77 ? -8.984 -26.062 -4.727 1 96.19 77 PHE B C 1
ATOM 2039 O O . PHE B 1 77 ? -9.391 -26.016 -5.887 1 96.19 77 PHE B O 1
ATOM 2046 N N . SER B 1 78 ? -9.766 -25.688 -3.777 1 93.31 78 SER B N 1
ATOM 2047 C CA . SER B 1 78 ? -11.219 -25.531 -3.852 1 93.31 78 SER B CA 1
ATOM 2048 C C . SER B 1 78 ? -11.602 -24.328 -4.691 1 93.31 78 SER B C 1
ATOM 2050 O O . SER B 1 78 ? -12.734 -24.234 -5.172 1 93.31 78 SER B O 1
ATOM 2052 N N . TYR B 1 79 ? -10.711 -23.438 -4.859 1 92.69 79 TYR B N 1
ATOM 2053 C CA . TYR B 1 79 ? -11.07 -22.188 -5.516 1 92.69 79 TYR B CA 1
ATOM 2054 C C . TYR B 1 79 ? -10.531 -22.141 -6.941 1 92.69 79 TYR B C 1
ATOM 2056 O O . TYR B 1 79 ? -10.344 -21.062 -7.508 1 92.69 79 TYR B O 1
ATOM 2064 N N . MET B 1 80 ? -10.273 -23.266 -7.504 1 95.75 80 MET B N 1
ATOM 2065 C CA . MET B 1 80 ? -9.766 -23.328 -8.867 1 95.75 80 MET B CA 1
ATOM 2066 C C . MET B 1 80 ? -10.75 -24.031 -9.789 1 95.75 80 MET B C 1
ATOM 2068 O O . MET B 1 80 ? -11.641 -24.75 -9.328 1 95.75 80 MET B O 1
ATOM 2072 N N . THR B 1 81 ? -10.641 -23.766 -11.07 1 96.19 81 THR B N 1
ATOM 2073 C CA . THR B 1 81 ? -11.461 -24.422 -12.078 1 96.19 81 THR B CA 1
ATOM 2074 C C . THR B 1 81 ? -11.07 -25.891 -12.227 1 96.19 81 THR B C 1
ATOM 2076 O O . THR B 1 81 ? -9.883 -26.219 -12.25 1 96.19 81 THR B O 1
ATOM 2079 N N . PRO B 1 82 ? -12.062 -26.781 -12.297 1 95.69 82 PRO B N 1
ATOM 2080 C CA . PRO B 1 82 ? -11.711 -28.188 -12.547 1 95.69 82 PRO B CA 1
ATOM 2081 C C . PRO B 1 82 ? -10.891 -28.375 -13.82 1 95.69 82 PRO B C 1
ATOM 2083 O O . PRO B 1 82 ? -11.117 -27.688 -14.812 1 95.69 82 PRO B O 1
ATOM 2086 N N . GLY B 1 83 ? -9.961 -29.281 -13.781 1 96.5 83 GLY B N 1
ATOM 2087 C CA . GLY B 1 83 ? -9.172 -29.609 -14.953 1 96.5 83 GLY B CA 1
ATOM 2088 C C . GLY B 1 83 ? -7.863 -28.844 -15.023 1 96.5 83 GLY B C 1
ATOM 2089 O O . GLY B 1 83 ? -7.027 -29.109 -15.891 1 96.5 83 GLY B O 1
ATOM 2090 N N . ARG B 1 84 ? -7.711 -27.906 -14.156 1 98.06 84 ARG B N 1
ATOM 2091 C CA . ARG B 1 84 ? -6.445 -27.172 -14.055 1 98.06 84 ARG B CA 1
ATOM 2092 C C . ARG B 1 84 ? -5.523 -27.828 -13.031 1 98.06 84 ARG B C 1
ATOM 2094 O O . ARG B 1 84 ? -5.992 -28.5 -12.102 1 98.06 84 ARG B O 1
ATOM 2101 N N . ASP B 1 85 ? -4.27 -27.641 -13.203 1 98.69 85 ASP B N 1
ATOM 2102 C CA . ASP B 1 85 ? -3.305 -28.172 -12.242 1 98.69 85 ASP B CA 1
ATOM 2103 C C . ASP B 1 85 ? -2.943 -27.125 -11.188 1 98.69 85 ASP B C 1
ATOM 2105 O O . ASP B 1 85 ? -2.785 -27.469 -10.008 1 98.69 85 ASP B O 1
ATOM 2109 N N . PHE B 1 86 ? -2.836 -25.859 -11.633 1 98.81 86 PHE B N 1
ATOM 2110 C CA . PHE B 1 86 ? -2.373 -24.812 -10.734 1 98.81 86 PHE B CA 1
ATOM 2111 C C . PHE B 1 86 ? -3.148 -23.516 -10.969 1 98.81 86 PHE B C 1
ATOM 2113 O O . PHE B 1 86 ? -3.576 -23.234 -12.094 1 98.81 86 PHE B O 1
ATOM 2120 N N . ARG B 1 87 ? -3.307 -22.719 -9.93 1 98.81 87 ARG B N 1
ATOM 2121 C CA . ARG B 1 87 ? -3.889 -21.375 -9.984 1 98.81 87 ARG B CA 1
ATOM 2122 C C . ARG B 1 87 ? -2.977 -20.359 -9.305 1 98.81 87 ARG B C 1
ATOM 2124 O O . ARG B 1 87 ? -2.555 -20.547 -8.164 1 98.81 87 ARG B O 1
ATOM 2131 N N . MET B 1 88 ? -2.604 -19.344 -10.047 1 98.75 88 MET B N 1
ATOM 2132 C CA . MET B 1 88 ? -2.025 -18.188 -9.383 1 98.75 88 MET B CA 1
ATOM 2133 C C . MET B 1 88 ? -3.104 -17.375 -8.664 1 98.75 88 MET B C 1
ATOM 2135 O O . MET B 1 88 ? -3.83 -16.609 -9.297 1 98.75 88 MET B O 1
ATOM 2139 N N . SER B 1 89 ? -3.193 -17.547 -7.387 1 97.88 89 SER B N 1
ATOM 2140 C CA . SER B 1 89 ? -4.262 -16.891 -6.633 1 97.88 89 SER B CA 1
ATOM 2141 C C . SER B 1 89 ? -3.877 -15.477 -6.238 1 97.88 89 SER B C 1
ATOM 2143 O O . SER B 1 89 ? -4.703 -14.562 -6.301 1 97.88 89 SER B O 1
ATOM 2145 N N . GLU B 1 90 ? -2.676 -15.305 -5.75 1 97.94 90 GLU B N 1
ATOM 2146 C CA . GLU B 1 90 ? -2.152 -14.016 -5.324 1 97.94 90 GLU B CA 1
ATOM 2147 C C . GLU B 1 90 ? -0.704 -13.828 -5.77 1 97.94 90 GLU B C 1
ATOM 2149 O O . GLU B 1 90 ? 0.083 -14.781 -5.742 1 97.94 90 GLU B O 1
ATOM 2154 N N . PHE B 1 91 ? -0.359 -12.68 -6.242 1 98.75 91 PHE B N 1
ATOM 2155 C CA . PHE B 1 91 ? 0.981 -12.305 -6.684 1 98.75 91 PHE B CA 1
ATOM 2156 C C . PHE B 1 91 ? 1.284 -10.859 -6.328 1 98.75 91 PHE B C 1
ATOM 2158 O O . PHE B 1 91 ? 0.564 -9.945 -6.742 1 98.75 91 PHE B O 1
ATOM 2165 N N . PHE B 1 92 ? 2.336 -10.711 -5.574 1 98.81 92 PHE B N 1
ATOM 2166 C CA . PHE B 1 92 ? 2.607 -9.406 -4.992 1 98.81 92 PHE B CA 1
ATOM 2167 C C . PHE B 1 92 ? 4.098 -9.094 -5.035 1 98.81 92 PHE B C 1
ATOM 2169 O O . PHE B 1 92 ? 4.922 -9.922 -4.641 1 98.81 92 PHE B O 1
ATOM 2176 N N . ILE B 1 93 ? 4.469 -7.953 -5.562 1 98.5 93 ILE B N 1
ATOM 2177 C CA . ILE B 1 93 ? 5.809 -7.371 -5.504 1 98.5 93 ILE B CA 1
ATOM 2178 C C . ILE B 1 93 ? 5.762 -6.047 -4.742 1 98.5 93 ILE B C 1
ATOM 2180 O O . ILE B 1 93 ? 4.914 -5.199 -5.016 1 98.5 93 ILE B O 1
ATOM 2184 N N . LEU B 1 94 ? 6.629 -5.93 -3.775 1 97.69 94 LEU B N 1
ATOM 2185 C CA . LEU B 1 94 ? 6.727 -4.676 -3.033 1 97.69 94 LEU B CA 1
ATOM 2186 C C . LEU B 1 94 ? 6.891 -3.494 -3.98 1 97.69 94 LEU B C 1
ATOM 2188 O O . LEU B 1 94 ? 7.598 -3.592 -4.984 1 97.69 94 LEU B O 1
ATOM 2192 N N . ARG B 1 95 ? 6.332 -2.361 -3.602 1 96.38 95 ARG B N 1
ATOM 2193 C CA . ARG B 1 95 ? 6.293 -1.212 -4.5 1 96.38 95 ARG B CA 1
ATOM 2194 C C . ARG B 1 95 ? 7.695 -0.678 -4.77 1 96.38 95 ARG B C 1
ATOM 2196 O O . ARG B 1 95 ? 7.984 -0.219 -5.879 1 96.38 95 ARG B O 1
ATOM 2203 N N . ASN B 1 96 ? 8.594 -0.727 -3.77 1 94.62 96 ASN B N 1
ATOM 2204 C CA . ASN B 1 96 ? 9.945 -0.229 -3.969 1 94.62 96 ASN B CA 1
ATOM 2205 C C . ASN B 1 96 ? 10.789 -1.205 -4.785 1 94.62 96 ASN B C 1
ATOM 2207 O O . ASN B 1 96 ? 11.938 -0.908 -5.133 1 94.62 96 ASN B O 1
ATOM 2211 N N . GLU B 1 97 ? 10.195 -2.367 -5.121 1 95.38 97 GLU B N 1
ATOM 2212 C CA . GLU B 1 97 ? 10.906 -3.391 -5.883 1 95.38 97 GLU B CA 1
ATOM 2213 C C . GLU B 1 97 ? 10.336 -3.527 -7.293 1 95.38 97 GLU B C 1
ATOM 2215 O O . GLU B 1 97 ? 10.656 -4.48 -8.008 1 95.38 97 GLU B O 1
ATOM 2220 N N . ARG B 1 98 ? 9.5 -2.562 -7.66 1 95.38 98 ARG B N 1
ATOM 2221 C CA . ARG B 1 98 ? 8.805 -2.67 -8.938 1 95.38 98 ARG B CA 1
ATOM 2222 C C . ARG B 1 98 ? 9.539 -1.896 -10.031 1 95.38 98 ARG B C 1
ATOM 2224 O O . ARG B 1 98 ? 10.469 -1.139 -9.742 1 95.38 98 ARG B O 1
ATOM 2231 N N . ARG B 1 99 ? 9.234 -2.205 -11.227 1 92.88 99 ARG B N 1
ATOM 2232 C CA . ARG B 1 99 ? 9.656 -1.519 -12.445 1 92.88 99 ARG B CA 1
ATOM 2233 C C . ARG B 1 99 ? 11.125 -1.784 -12.734 1 92.88 99 ARG B C 1
ATOM 2235 O O . ARG B 1 99 ? 11.797 -0.962 -13.359 1 92.88 99 ARG B O 1
ATOM 2242 N N . ILE B 1 100 ? 11.586 -2.906 -12.219 1 93 100 ILE B N 1
ATOM 2243 C CA . ILE B 1 100 ? 12.953 -3.293 -12.547 1 93 100 ILE B CA 1
ATOM 2244 C C . ILE B 1 100 ? 12.977 -4.754 -13 1 93 100 ILE B C 1
ATOM 2246 O O . ILE B 1 100 ? 14.031 -5.398 -12.961 1 93 100 ILE B O 1
ATOM 2250 N N . GLY B 1 101 ? 11.781 -5.305 -13.25 1 96.31 101 GLY B N 1
ATOM 2251 C CA . GLY B 1 101 ? 11.711 -6.594 -13.914 1 96.31 101 GLY B CA 1
ATOM 2252 C C . GLY B 1 101 ? 11.516 -7.754 -12.953 1 96.31 101 GLY B C 1
ATOM 2253 O O . GLY B 1 101 ? 11.359 -8.898 -13.375 1 96.31 101 GLY B O 1
ATOM 2254 N N . LEU B 1 102 ? 11.414 -7.527 -11.672 1 97.88 102 LEU B N 1
ATOM 2255 C CA . LEU B 1 102 ? 11.367 -8.602 -10.68 1 97.88 102 LEU B CA 1
ATOM 2256 C C . LEU B 1 102 ? 10.039 -9.352 -10.75 1 97.88 102 LEU B C 1
ATOM 2258 O O . LEU B 1 102 ? 9.992 -10.555 -10.5 1 97.88 102 LEU B O 1
ATOM 2262 N N . GLY B 1 103 ? 8.984 -8.625 -11.109 1 98.5 103 GLY B N 1
ATOM 2263 C CA . GLY B 1 103 ? 7.699 -9.289 -11.273 1 98.5 103 GLY B CA 1
ATOM 2264 C C . GLY B 1 103 ? 7.715 -10.367 -12.344 1 98.5 103 GLY B C 1
ATOM 2265 O O . GLY B 1 103 ? 7.254 -11.484 -12.117 1 98.5 103 GLY B O 1
ATOM 2266 N N . ARG B 1 104 ? 8.25 -10 -13.445 1 97.94 104 ARG B N 1
ATOM 2267 C CA . ARG B 1 104 ? 8.367 -10.93 -14.57 1 97.94 104 ARG B CA 1
ATOM 2268 C C . ARG B 1 104 ? 9.25 -12.117 -14.203 1 97.94 104 ARG B C 1
ATOM 2270 O O . ARG B 1 104 ? 8.891 -13.266 -14.461 1 97.94 104 ARG B O 1
ATOM 2277 N N . LEU B 1 105 ? 10.375 -11.797 -13.648 1 97.94 105 LEU B N 1
ATOM 2278 C CA . LEU B 1 105 ? 11.312 -12.836 -13.242 1 97.94 105 LEU B CA 1
ATOM 2279 C C . LEU B 1 105 ? 10.664 -13.805 -12.266 1 97.94 105 LEU B C 1
ATOM 2281 O O . LEU B 1 105 ? 10.797 -15.023 -12.414 1 97.94 105 LEU B O 1
ATOM 2285 N N . ALA B 1 106 ? 9.961 -13.289 -11.312 1 98.69 106 ALA B N 1
ATOM 2286 C CA . ALA B 1 106 ? 9.32 -14.109 -10.281 1 98.69 106 ALA B CA 1
ATOM 2287 C C . ALA B 1 106 ? 8.211 -14.969 -10.883 1 98.69 106 ALA B C 1
ATOM 2289 O O . ALA B 1 106 ? 8.102 -16.156 -10.578 1 98.69 106 ALA B O 1
ATOM 2290 N N . ALA B 1 107 ? 7.371 -14.367 -11.68 1 98.62 107 ALA B N 1
ATOM 2291 C CA . ALA B 1 107 ? 6.27 -15.086 -12.305 1 98.62 107 ALA B CA 1
ATOM 2292 C C . ALA B 1 107 ? 6.777 -16.297 -13.094 1 98.62 107 ALA B C 1
ATOM 2294 O O . ALA B 1 107 ? 6.285 -17.406 -12.922 1 98.62 107 ALA B O 1
ATOM 2295 N N . ARG B 1 108 ? 7.793 -16.062 -13.898 1 98 108 ARG B N 1
ATOM 2296 C CA . ARG B 1 108 ? 8.367 -17.125 -14.711 1 98 108 ARG B CA 1
ATOM 2297 C C . ARG B 1 108 ? 8.953 -18.234 -13.828 1 98 108 ARG B C 1
ATOM 2299 O O . ARG B 1 108 ? 8.781 -19.422 -14.117 1 98 108 ARG B O 1
ATOM 2306 N N . ALA B 1 109 ? 9.648 -17.797 -12.828 1 97.94 109 ALA B N 1
ATOM 2307 C CA . ALA B 1 109 ? 10.266 -18.766 -11.914 1 97.94 109 ALA B CA 1
ATOM 2308 C C . ALA B 1 109 ? 9.203 -19.625 -11.242 1 97.94 109 ALA B C 1
ATOM 2310 O O . ALA B 1 109 ? 9.406 -20.828 -11.047 1 97.94 109 ALA B O 1
ATOM 2311 N N . VAL B 1 110 ? 8.078 -19.047 -10.875 1 98.69 110 VAL B N 1
ATOM 2312 C CA . VAL B 1 110 ? 6.992 -19.797 -10.25 1 98.69 110 VAL B CA 1
ATOM 2313 C C . VAL B 1 110 ? 6.43 -20.812 -11.25 1 98.69 110 VAL B C 1
ATOM 2315 O O . VAL B 1 110 ? 6.211 -21.969 -10.906 1 98.69 110 VAL B O 1
ATOM 2318 N N . PHE B 1 111 ? 6.199 -20.375 -12.477 1 98.44 111 PHE B N 1
ATOM 2319 C CA . PHE B 1 111 ? 5.703 -21.281 -13.508 1 98.44 111 PHE B CA 1
ATOM 2320 C C . PHE B 1 111 ? 6.656 -22.453 -13.711 1 98.44 111 PHE B C 1
ATOM 2322 O O . PHE B 1 111 ? 6.219 -23.594 -13.883 1 98.44 111 PHE B O 1
ATOM 2329 N N . ASP B 1 112 ? 7.949 -22.172 -13.664 1 97.69 112 ASP B N 1
ATOM 2330 C CA . ASP B 1 112 ? 8.961 -23.203 -13.852 1 97.69 112 ASP B CA 1
ATOM 2331 C C . ASP B 1 112 ? 8.93 -24.219 -12.711 1 97.69 112 ASP B C 1
ATOM 2333 O O . ASP B 1 112 ? 9.219 -25.391 -12.914 1 97.69 112 ASP B O 1
ATOM 2337 N N . LEU B 1 113 ? 8.602 -23.812 -11.594 1 97.56 113 LEU B N 1
ATOM 2338 C CA . LEU B 1 113 ? 8.602 -24.641 -10.406 1 97.56 113 LEU B CA 1
ATOM 2339 C C . LEU B 1 113 ? 7.406 -25.594 -10.414 1 97.56 113 LEU B C 1
ATOM 2341 O O . LEU B 1 113 ? 7.441 -26.656 -9.773 1 97.56 113 LEU B O 1
ATOM 2345 N N . PHE B 1 114 ? 6.324 -25.172 -11.133 1 98.12 114 PHE B N 1
ATOM 2346 C CA . PHE B 1 114 ? 5.082 -25.938 -11.117 1 98.12 114 PHE B CA 1
ATOM 2347 C C . PHE B 1 114 ? 4.641 -26.281 -12.539 1 98.12 114 PHE B C 1
ATOM 2349 O O . PHE B 1 114 ? 3.756 -25.609 -13.094 1 98.12 114 PHE B O 1
ATOM 2356 N N . PRO B 1 115 ? 5.223 -27.281 -13.117 1 98.06 115 PRO B N 1
ATOM 2357 C CA . PRO B 1 115 ? 4.844 -27.641 -14.484 1 98.06 115 PRO B CA 1
ATOM 2358 C C . PRO B 1 115 ? 3.426 -28.203 -14.578 1 98.06 115 PRO B C 1
ATOM 2360 O O . PRO B 1 115 ? 3.062 -29.094 -13.812 1 98.06 115 PRO B O 1
ATOM 2363 N N . GLY B 1 116 ? 2.602 -27.578 -15.398 1 98.5 116 GLY B N 1
ATOM 2364 C CA . GLY B 1 116 ? 1.233 -28.031 -15.578 1 98.5 116 GLY B CA 1
ATOM 2365 C C . GLY B 1 116 ? 0.328 -26.984 -16.188 1 98.5 116 GLY B C 1
ATOM 2366 O O . GLY B 1 116 ? 0.806 -25.969 -16.719 1 98.5 116 GLY B O 1
ATOM 2367 N N . ILE B 1 117 ? -0.984 -27.281 -16.203 1 98.75 117 ILE B N 1
ATOM 2368 C CA . ILE B 1 117 ? -1.995 -26.359 -16.719 1 98.75 117 ILE B CA 1
ATOM 2369 C C . ILE B 1 117 ? -2.342 -25.312 -15.672 1 98.75 117 ILE B C 1
ATOM 2371 O O . ILE B 1 117 ? -2.836 -25.641 -14.594 1 98.75 117 ILE B O 1
ATOM 2375 N N . TRP B 1 118 ? -2.127 -24.047 -16.078 1 98.81 118 TRP B N 1
ATOM 2376 C CA . TRP B 1 118 ? -2.316 -22.922 -15.164 1 98.81 118 TRP B CA 1
ATOM 2377 C C . TRP B 1 118 ? -3.582 -22.156 -15.516 1 98.81 118 TRP B C 1
ATOM 2379 O O . TRP B 1 118 ? -3.99 -22.109 -16.672 1 98.81 118 TRP B O 1
ATOM 2389 N N . GLU B 1 119 ? -4.102 -21.578 -14.484 1 98.81 119 GLU B N 1
ATOM 2390 C CA . GLU B 1 119 ? -5.047 -20.484 -14.664 1 98.81 119 GLU B CA 1
ATOM 2391 C C . GLU B 1 119 ? -4.695 -19.297 -13.766 1 98.81 119 GLU B C 1
ATOM 2393 O O . GLU B 1 119 ? -4.125 -19.469 -12.688 1 98.81 119 GLU B O 1
ATOM 2398 N N . LEU B 1 120 ? -4.965 -18.109 -14.203 1 98.31 120 LEU B N 1
ATOM 2399 C CA . LEU B 1 120 ? -4.934 -16.906 -13.359 1 98.31 120 LEU B CA 1
ATOM 2400 C C . LEU B 1 120 ? -5.887 -15.852 -13.898 1 98.31 120 LEU B C 1
ATOM 2402 O O . LEU B 1 120 ? -6.152 -15.797 -15.094 1 98.31 120 LEU B O 1
ATOM 2406 N N . SER B 1 121 ? -6.453 -15.094 -13.008 1 97.94 121 SER B N 1
ATOM 2407 C CA . SER B 1 121 ? -7.391 -14.031 -13.352 1 97.94 121 SER B CA 1
ATOM 2408 C C . SER B 1 121 ? -7.02 -12.719 -12.672 1 97.94 121 SER B C 1
ATOM 2410 O O . SER B 1 121 ? -6.195 -12.703 -11.758 1 97.94 121 SER B O 1
ATOM 2412 N N . GLN B 1 122 ? -7.535 -11.648 -13.227 1 97.62 122 GLN B N 1
ATOM 2413 C CA . GLN B 1 122 ? -7.277 -10.305 -12.703 1 97.62 122 GLN B CA 1
ATOM 2414 C C . GLN B 1 122 ? -8.578 -9.547 -12.484 1 97.62 122 GLN B C 1
ATOM 2416 O O . GLN B 1 122 ? -9.578 -9.789 -13.164 1 97.62 122 GLN B O 1
ATOM 2421 N N . LEU B 1 123 ? -8.562 -8.617 -11.547 1 96.12 123 LEU B N 1
ATOM 2422 C CA . LEU B 1 123 ? -9.688 -7.695 -11.414 1 96.12 123 LEU B CA 1
ATOM 2423 C C . LEU B 1 123 ? -9.883 -6.887 -12.688 1 96.12 123 LEU B C 1
ATOM 2425 O O . LEU B 1 123 ? -8.914 -6.375 -13.258 1 96.12 123 LEU B O 1
ATOM 2429 N N . PRO B 1 124 ? -11.133 -6.73 -13.133 1 96 124 PRO B N 1
ATOM 2430 C CA . PRO B 1 124 ? -11.391 -6.07 -14.414 1 96 124 PRO B CA 1
ATOM 2431 C C . PRO B 1 124 ? -10.852 -4.645 -14.461 1 96 124 PRO B C 1
ATOM 2433 O O . PRO B 1 124 ? -10.43 -4.18 -15.523 1 96 124 PRO B O 1
ATOM 2436 N N . ARG B 1 125 ? -10.812 -3.971 -13.391 1 95.19 125 ARG B N 1
ATOM 2437 C CA . ARG B 1 125 ? -10.391 -2.574 -13.367 1 95.19 125 ARG B CA 1
ATOM 2438 C C . ARG B 1 125 ? -8.883 -2.465 -13.18 1 95.19 125 ARG B C 1
ATOM 2440 O O . ARG B 1 125 ? -8.32 -1.37 -13.258 1 95.19 125 ARG B O 1
ATOM 2447 N N . ASN B 1 126 ? -8.234 -3.6 -12.93 1 97.12 126 ASN B N 1
ATOM 2448 C CA . ASN B 1 126 ? -6.785 -3.604 -12.734 1 97.12 126 ASN B CA 1
ATOM 2449 C C . ASN B 1 126 ? -6.047 -3.752 -14.062 1 97.12 126 ASN B C 1
ATOM 2451 O O . ASN B 1 126 ? -5.402 -4.773 -14.305 1 97.12 126 ASN B O 1
ATOM 2455 N N . ARG B 1 127 ? -6.039 -2.684 -14.836 1 97.25 127 ARG B N 1
ATOM 2456 C CA . ARG B 1 127 ? -5.516 -2.693 -16.203 1 97.25 127 ARG B CA 1
ATOM 2457 C C . ARG B 1 127 ? -4.02 -2.982 -16.203 1 97.25 127 ARG B C 1
ATOM 2459 O O . ARG B 1 127 ? -3.533 -3.74 -17.047 1 97.25 127 ARG B O 1
ATOM 2466 N N . PRO B 1 128 ? -3.281 -2.451 -15.227 1 96.88 128 PRO B N 1
ATOM 2467 C CA . PRO B 1 128 ? -1.852 -2.771 -15.211 1 96.88 128 PRO B CA 1
ATOM 2468 C C . PRO B 1 128 ? -1.585 -4.262 -15.008 1 96.88 128 PRO B C 1
ATOM 2470 O O . PRO B 1 128 ? -0.702 -4.828 -15.656 1 96.88 128 PRO B O 1
ATOM 2473 N N . ALA B 1 129 ? -2.336 -4.906 -14.133 1 97.94 129 ALA B N 1
ATOM 2474 C CA . ALA B 1 129 ? -2.158 -6.336 -13.898 1 97.94 129 ALA B CA 1
ATOM 2475 C C . ALA B 1 129 ? -2.541 -7.148 -15.133 1 97.94 129 ALA B C 1
ATOM 2477 O O . ALA B 1 129 ? -1.853 -8.102 -15.492 1 97.94 129 ALA B O 1
ATOM 2478 N N . ILE B 1 130 ? -3.646 -6.762 -15.758 1 98.25 130 ILE B N 1
ATOM 2479 C CA . ILE B 1 130 ? -4.098 -7.445 -16.969 1 98.25 130 ILE B CA 1
ATOM 2480 C C . ILE B 1 130 ? -3.006 -7.391 -18.031 1 98.25 130 ILE B C 1
ATOM 2482 O O . ILE B 1 130 ? -2.643 -8.414 -18.609 1 98.25 130 ILE B O 1
ATOM 2486 N N . ALA B 1 131 ? -2.467 -6.219 -18.281 1 98.12 131 ALA B N 1
ATOM 2487 C CA . ALA B 1 131 ? -1.401 -6.043 -19.266 1 98.12 131 ALA B CA 1
ATOM 2488 C C . ALA B 1 131 ? -0.151 -6.82 -18.859 1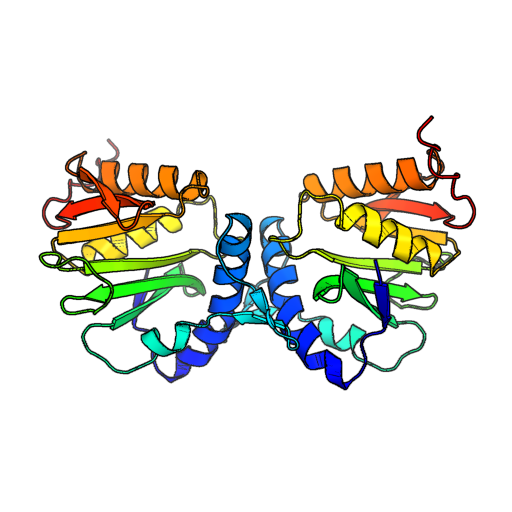 98.12 131 ALA B C 1
ATOM 2490 O O . ALA B 1 131 ? 0.488 -7.457 -19.703 1 98.12 131 ALA B O 1
ATOM 2491 N N . PHE B 1 132 ? 0.191 -6.754 -17.625 1 98.56 132 PHE B N 1
ATOM 2492 C CA . PHE B 1 132 ? 1.363 -7.449 -17.109 1 98.56 132 PHE B CA 1
ATOM 2493 C C . PHE B 1 132 ? 1.272 -8.945 -17.375 1 98.56 132 PHE B C 1
ATOM 2495 O O . PHE B 1 132 ? 2.189 -9.531 -17.953 1 98.56 132 PHE B O 1
ATOM 2502 N N . TRP B 1 133 ? 0.198 -9.57 -16.969 1 98.69 133 TRP B N 1
ATOM 2503 C CA . TRP B 1 133 ? 0.084 -11.023 -17.047 1 98.69 133 TRP B CA 1
ATOM 2504 C C . TRP B 1 133 ? -0.026 -11.5 -18.484 1 98.69 133 TRP B C 1
ATOM 2506 O O . TRP B 1 133 ? 0.568 -12.508 -18.875 1 98.69 133 TRP B O 1
ATOM 2516 N N . ARG B 1 134 ? -0.779 -10.773 -19.266 1 98.12 134 ARG B N 1
ATOM 2517 C CA . ARG B 1 134 ? -0.853 -11.133 -20.672 1 98.12 134 ARG B CA 1
ATOM 2518 C C . ARG B 1 134 ? 0.532 -11.125 -21.312 1 98.12 134 ARG B C 1
ATOM 2520 O O . ARG B 1 134 ? 0.873 -12.031 -22.078 1 98.12 134 ARG B O 1
ATOM 2527 N N . ARG B 1 135 ? 1.307 -10.148 -21 1 97.88 135 ARG B N 1
ATOM 2528 C CA . ARG B 1 135 ? 2.652 -10.039 -21.547 1 97.88 135 ARG B CA 1
ATOM 2529 C C . ARG B 1 135 ? 3.545 -11.164 -21.047 1 97.88 135 ARG B C 1
ATOM 2531 O O . ARG B 1 135 ? 4.242 -11.812 -21.844 1 97.88 135 ARG B O 1
ATOM 2538 N N . VAL B 1 136 ? 3.551 -11.398 -19.797 1 98.12 136 VAL B N 1
ATOM 2539 C CA . VAL B 1 136 ? 4.414 -12.398 -19.188 1 98.12 136 VAL B CA 1
ATOM 2540 C C . VAL B 1 136 ? 4.074 -13.781 -19.734 1 98.12 136 VAL B C 1
ATOM 2542 O O . VAL B 1 136 ? 4.969 -14.547 -20.109 1 98.12 136 VAL B O 1
ATOM 2545 N N . ILE B 1 137 ? 2.801 -14.078 -19.828 1 98.38 137 ILE B N 1
ATOM 2546 C CA . ILE B 1 137 ? 2.361 -15.391 -20.281 1 98.38 137 ILE B CA 1
ATOM 2547 C C . ILE B 1 137 ? 2.643 -15.547 -21.766 1 98.38 137 ILE B C 1
ATOM 2549 O O . ILE B 1 137 ? 3.061 -16.625 -22.219 1 98.38 137 ILE B O 1
ATOM 2553 N N . ASP B 1 138 ? 2.381 -14.484 -22.516 1 97.75 138 ASP B N 1
ATOM 2554 C CA . ASP B 1 138 ? 2.699 -14.5 -23.938 1 97.75 138 ASP B CA 1
ATOM 2555 C C . ASP B 1 138 ? 4.176 -14.82 -24.172 1 97.75 138 ASP B C 1
ATOM 2557 O O . ASP B 1 138 ? 4.504 -15.727 -24.938 1 97.75 138 ASP B O 1
ATOM 2561 N N . GLU B 1 139 ? 5.039 -14.148 -23.516 1 97.25 139 GLU B N 1
ATOM 2562 C CA . GLU B 1 139 ? 6.48 -14.352 -23.641 1 97.25 139 GLU B CA 1
ATOM 2563 C C . GLU B 1 139 ? 6.887 -15.734 -23.156 1 97.25 139 GLU B C 1
ATOM 2565 O O . GLU B 1 139 ? 7.73 -16.391 -23.766 1 97.25 139 GLU B O 1
ATOM 2570 N N . TYR B 1 140 ? 6.238 -16.172 -22.078 1 97.75 140 TYR B N 1
ATOM 2571 C CA . TYR B 1 140 ? 6.59 -17.438 -21.438 1 97.75 140 TYR B CA 1
ATOM 2572 C C . TYR B 1 140 ? 6.207 -18.609 -22.328 1 97.75 140 TYR B C 1
ATOM 2574 O O . TYR B 1 140 ? 6.949 -19.594 -22.422 1 97.75 140 TYR B O 1
ATOM 2582 N N . THR B 1 141 ? 5.129 -18.5 -23.047 1 97.44 141 THR B N 1
ATOM 2583 C CA . THR B 1 141 ? 4.574 -19.625 -23.781 1 97.44 141 THR B CA 1
ATOM 2584 C C . THR B 1 141 ? 4.816 -19.484 -25.281 1 97.44 141 THR B C 1
ATOM 2586 O O . THR B 1 141 ? 4.504 -20.391 -26.047 1 97.44 141 THR B O 1
ATOM 2589 N N . GLY B 1 142 ? 5.363 -18.328 -25.656 1 96.44 142 GLY B N 1
ATOM 2590 C CA . GLY B 1 142 ? 5.449 -18.047 -27.094 1 96.44 142 GLY B CA 1
ATOM 2591 C C . GLY B 1 142 ? 4.094 -17.844 -27.734 1 96.44 142 GLY B C 1
ATOM 2592 O O . GLY B 1 142 ? 3.881 -18.25 -28.875 1 96.44 142 GLY B O 1
ATOM 2593 N N . GLY B 1 143 ? 3.135 -17.359 -26.891 1 96.62 143 GLY B N 1
ATOM 2594 C CA . GLY B 1 143 ? 1.811 -17.031 -27.406 1 96.62 143 GLY B CA 1
ATOM 2595 C C . GLY B 1 143 ? 0.817 -18.172 -27.234 1 96.62 143 GLY B C 1
ATOM 2596 O O . GLY B 1 143 ? -0.347 -18.047 -27.625 1 96.62 143 GLY B O 1
ATOM 2597 N N . ALA B 1 144 ? 1.287 -19.219 -26.656 1 97.19 144 ALA B N 1
ATOM 2598 C CA . ALA B 1 144 ? 0.427 -20.391 -26.516 1 97.19 144 ALA B CA 1
ATOM 2599 C C . ALA B 1 144 ? -0.374 -20.344 -25.219 1 97.19 144 ALA B C 1
ATOM 2601 O O . ALA B 1 144 ? -0.14 -21.125 -24.312 1 97.19 144 ALA B O 1
ATOM 2602 N N . PHE B 1 145 ? -1.353 -19.453 -25.156 1 97.94 145 PHE B N 1
ATOM 2603 C CA . PHE B 1 145 ? -2.275 -19.344 -24.047 1 97.94 145 PHE B CA 1
ATOM 2604 C C . PHE B 1 145 ? -3.666 -18.938 -24.516 1 97.94 145 PHE B C 1
ATOM 2606 O O . PHE B 1 145 ? -3.832 -18.5 -25.656 1 97.94 145 PHE B O 1
ATOM 2613 N N . GLU B 1 146 ? -4.625 -19.141 -23.703 1 98.06 146 GLU B N 1
ATOM 2614 C CA . GLU B 1 146 ? -6.012 -18.781 -23.969 1 98.06 146 GLU B CA 1
ATOM 2615 C C . GLU B 1 146 ? -6.449 -17.594 -23.109 1 98.06 146 GLU B C 1
ATOM 2617 O O . GLU B 1 146 ? -6.301 -17.641 -21.875 1 98.06 146 GLU B O 1
ATOM 2622 N N . ASP B 1 147 ? -6.949 -16.562 -23.75 1 98 147 ASP B N 1
ATOM 2623 C CA . ASP B 1 147 ? -7.664 -15.523 -23.016 1 98 147 ASP B CA 1
ATOM 2624 C C . ASP B 1 147 ? -9.109 -15.93 -22.75 1 98 147 ASP B C 1
ATOM 2626 O O . ASP B 1 147 ? -9.812 -16.375 -23.656 1 98 147 ASP B O 1
ATOM 2630 N N . THR B 1 148 ? -9.492 -15.82 -21.578 1 97.75 148 THR B N 1
ATOM 2631 C CA . THR B 1 148 ? -10.844 -16.219 -21.188 1 97.75 148 THR B CA 1
ATOM 2632 C C . THR B 1 148 ? -11.352 -15.352 -20.047 1 97.75 148 THR B C 1
ATOM 2634 O O . THR B 1 148 ? -10.867 -14.234 -19.844 1 97.75 148 THR B O 1
ATOM 2637 N N . PHE B 1 149 ? -12.414 -15.75 -19.406 1 97.88 149 PHE B N 1
ATOM 2638 C CA . PHE B 1 149 ? -12.969 -15.125 -18.219 1 97.88 149 PHE B CA 1
ATOM 2639 C C . PHE B 1 149 ? -13.258 -16.172 -17.141 1 97.88 149 PHE B C 1
ATOM 2641 O O . PHE B 1 149 ? -13.727 -17.266 -17.438 1 97.88 149 PHE B O 1
ATOM 2648 N N . ILE B 1 150 ? -12.922 -15.852 -15.992 1 96.62 150 ILE B N 1
ATOM 2649 C CA . ILE B 1 150 ? -13.281 -16.656 -14.828 1 96.62 150 ILE B CA 1
ATOM 2650 C C . ILE B 1 150 ? -14.055 -15.797 -13.828 1 96.62 150 ILE B C 1
ATOM 2652 O O . ILE B 1 150 ? -13.531 -14.797 -13.328 1 96.62 150 ILE B O 1
ATOM 2656 N N . ASP B 1 151 ? -15.258 -16.156 -13.562 1 92.94 151 ASP B N 1
ATOM 2657 C CA . ASP B 1 151 ? -16.141 -15.406 -12.664 1 92.94 151 ASP B CA 1
ATOM 2658 C C . ASP B 1 151 ? -16.203 -13.93 -13.062 1 92.94 151 ASP B C 1
ATOM 2660 O O . ASP B 1 151 ? -16.062 -13.047 -12.211 1 92.94 151 ASP B O 1
ATOM 2664 N N . GLY B 1 152 ? -16.25 -13.703 -14.344 1 94.44 152 GLY B N 1
ATOM 2665 C CA . GLY B 1 152 ? -16.406 -12.359 -14.875 1 94.44 152 GLY B CA 1
ATOM 2666 C C . GLY B 1 152 ? -15.117 -11.57 -14.914 1 94.44 152 GLY B C 1
ATOM 2667 O O . GLY B 1 152 ? -15.109 -10.406 -15.305 1 94.44 152 GLY B O 1
ATOM 2668 N N . CYS B 1 153 ? -14.039 -12.188 -14.586 1 96.81 153 CYS B N 1
ATOM 2669 C CA . CYS B 1 153 ? -12.742 -11.523 -14.562 1 96.81 153 CYS B CA 1
ATOM 2670 C C . CYS B 1 153 ? -11.867 -11.992 -15.727 1 96.81 153 CYS B C 1
ATOM 2672 O O . CYS B 1 153 ? -11.828 -13.18 -16.047 1 96.81 153 CYS B O 1
ATOM 2674 N N . PRO B 1 154 ? -11.203 -11.07 -16.391 1 98.31 154 PRO B N 1
ATOM 2675 C CA . PRO B 1 154 ? -10.227 -11.516 -17.391 1 98.31 154 PRO B CA 1
ATOM 2676 C C . PRO B 1 154 ? -9.25 -12.547 -16.844 1 98.31 154 PRO B C 1
ATOM 2678 O O . PRO B 1 154 ? -8.82 -12.445 -15.688 1 98.31 154 PRO B O 1
ATOM 2681 N N . ALA B 1 155 ? -8.961 -13.547 -17.656 1 98.62 155 ALA B N 1
ATOM 2682 C CA . ALA B 1 155 ? -8.148 -14.664 -17.172 1 98.62 155 ALA B CA 1
ATOM 2683 C C . ALA B 1 155 ? -7.34 -15.273 -18.312 1 98.62 155 ALA B C 1
ATOM 2685 O O . ALA B 1 155 ? -7.688 -15.109 -19.484 1 98.62 155 ALA B O 1
ATOM 2686 N N . GLN B 1 156 ? -6.266 -15.945 -18.016 1 98.75 156 GLN B N 1
ATOM 2687 C CA . GLN B 1 156 ? -5.441 -16.719 -18.938 1 98.75 156 GLN B CA 1
ATOM 2688 C C . GLN B 1 156 ? -5.297 -18.156 -18.484 1 98.75 156 GLN B C 1
ATOM 2690 O O . GLN B 1 156 ? -5.176 -18.422 -17.281 1 98.75 156 GLN B O 1
ATOM 2695 N N . VAL B 1 157 ? -5.352 -19.031 -19.375 1 98.75 157 VAL B N 1
ATOM 2696 C CA . VAL B 1 157 ? -5.082 -20.453 -19.172 1 98.75 157 VAL B CA 1
ATOM 2697 C C . VAL B 1 157 ? -3.943 -20.906 -20.094 1 98.75 157 VAL B C 1
ATOM 2699 O O . VAL B 1 157 ? -3.926 -20.562 -21.281 1 98.75 157 VAL B O 1
ATOM 2702 N N . PHE B 1 158 ? -3.004 -21.641 -19.578 1 98.62 158 PHE B N 1
ATOM 2703 C CA . PHE B 1 158 ? -1.859 -22.062 -20.375 1 98.62 158 PHE B CA 1
ATOM 2704 C C . PHE B 1 158 ? -1.177 -23.266 -19.75 1 98.62 158 PHE B C 1
ATOM 2706 O O . PHE B 1 158 ? -1.469 -23.625 -18.594 1 98.62 158 PHE B O 1
ATOM 2713 N N . ASP B 1 159 ? -0.332 -23.922 -20.5 1 98.5 159 ASP B N 1
ATOM 2714 C CA . ASP B 1 159 ? 0.463 -25.062 -20.078 1 98.5 159 ASP B CA 1
ATOM 2715 C C . ASP B 1 159 ? 1.936 -24.688 -19.922 1 98.5 159 ASP B C 1
ATOM 2717 O O . ASP B 1 159 ? 2.619 -24.422 -20.922 1 98.5 159 ASP B O 1
ATOM 2721 N N . SER B 1 160 ? 2.42 -24.625 -18.641 1 97.81 160 SER B N 1
ATOM 2722 C CA . SER B 1 160 ? 3.775 -24.156 -18.391 1 97.81 160 SER B CA 1
ATOM 2723 C C . SER B 1 160 ? 4.816 -25.156 -18.891 1 97.81 160 SER B C 1
ATOM 2725 O O . SER B 1 160 ? 6.004 -24.828 -18.969 1 97.81 160 SER B O 1
ATOM 2727 N N . ARG B 1 161 ? 4.449 -26.312 -19.281 1 95.88 161 ARG B N 1
ATOM 2728 C CA . ARG B 1 161 ? 5.355 -27.312 -19.828 1 95.88 161 ARG B CA 1
ATOM 2729 C C . ARG B 1 161 ? 5.754 -26.969 -21.266 1 95.88 161 ARG B C 1
ATOM 2731 O O . ARG B 1 161 ? 6.727 -27.516 -21.781 1 95.88 161 ARG B O 1
ATOM 2738 N N . GLN B 1 162 ? 4.992 -26.094 -21.875 1 86.75 162 GLN B N 1
ATOM 2739 C CA . GLN B 1 162 ? 5.262 -25.688 -23.25 1 86.75 162 GLN B CA 1
ATOM 2740 C C . GLN B 1 162 ? 6.055 -24.391 -23.297 1 86.75 162 GLN B C 1
ATOM 2742 O O . GLN B 1 162 ? 5.883 -23.578 -24.203 1 86.75 162 GLN B O 1
ATOM 2747 N N . ARG B 1 163 ? 6.875 -24.172 -22.344 1 84.94 163 ARG B N 1
ATOM 2748 C CA . ARG B 1 163 ? 7.621 -22.922 -22.281 1 84.94 163 ARG B CA 1
ATOM 2749 C C . ARG B 1 163 ? 8.586 -22.797 -23.453 1 84.94 163 ARG B C 1
ATOM 2751 O O . ARG B 1 163 ? 9.18 -23.797 -23.875 1 84.94 163 ARG B O 1
ATOM 2758 N N . VAL B 1 164 ? 8.609 -21.609 -23.891 1 85.56 164 VAL B N 1
ATOM 2759 C CA . VAL B 1 164 ? 9.562 -21.344 -24.969 1 85.56 164 VAL B CA 1
ATOM 2760 C C . VAL B 1 164 ? 10.891 -20.875 -24.375 1 85.56 164 VAL B C 1
ATOM 2762 O O . VAL B 1 164 ? 10.922 -20.203 -23.344 1 85.56 164 VAL B O 1
ATOM 2765 N N . ALA B 1 165 ? 12.047 -21.328 -25 1 75.81 165 ALA B N 1
ATOM 2766 C CA . ALA B 1 165 ? 13.375 -20.922 -24.547 1 75.81 165 ALA B CA 1
ATOM 2767 C C . ALA B 1 165 ? 13.539 -19.406 -24.609 1 75.81 165 ALA B C 1
ATOM 2769 O O . ALA B 1 165 ? 13.023 -18.75 -25.516 1 75.81 165 ALA B O 1
ATOM 2770 N N . PRO B 1 166 ? 14.031 -18.781 -23.438 1 63.38 166 PRO B N 1
ATOM 2771 C CA . PRO B 1 166 ? 14.25 -17.344 -23.484 1 63.38 166 PRO B CA 1
ATOM 2772 C C . PRO B 1 166 ? 15.055 -16.906 -24.703 1 63.38 166 PRO B C 1
ATOM 2774 O O . PRO B 1 166 ? 15.938 -17.641 -25.156 1 63.38 166 PRO B O 1
ATOM 2777 N N . ALA B 1 167 ? 14.516 -15.984 -25.438 1 54.03 167 ALA B N 1
ATOM 2778 C CA . ALA B 1 167 ? 15.266 -15.508 -26.609 1 54.03 167 ALA B CA 1
ATOM 2779 C C . ALA B 1 167 ? 16.719 -15.219 -26.25 1 54.03 167 ALA B C 1
ATOM 2781 O O . ALA B 1 167 ? 16.984 -14.562 -25.234 1 54.03 167 ALA B O 1
ATOM 2782 N N . GLN B 1 168 ? 17.609 -16.094 -26.547 1 43.06 168 GLN B N 1
ATOM 2783 C CA . GLN B 1 168 ? 19.047 -15.836 -26.375 1 43.06 168 GLN B CA 1
ATOM 2784 C C . GLN B 1 168 ? 19.406 -14.438 -26.875 1 43.06 168 GLN B C 1
ATOM 2786 O O . GLN B 1 168 ? 18.922 -14 -27.922 1 43.06 168 GLN B O 1
ATOM 2791 N N . ARG B 1 169 ? 19.609 -13.539 -25.969 1 41.44 169 ARG B N 1
ATOM 2792 C CA . ARG B 1 169 ? 20.219 -12.336 -26.531 1 41.44 169 ARG B CA 1
ATOM 2793 C C . ARG B 1 169 ? 21.297 -12.688 -27.547 1 41.44 169 ARG B C 1
ATOM 2795 O O . ARG B 1 169 ? 22.25 -13.422 -27.219 1 41.44 169 ARG B O 1
ATOM 2802 N N . ARG B 1 170 ? 20.906 -12.609 -28.891 1 28.73 170 ARG B N 1
ATOM 2803 C CA . ARG B 1 170 ? 22.047 -12.594 -29.797 1 28.73 170 ARG B CA 1
ATOM 2804 C C . ARG B 1 170 ? 22.953 -11.406 -29.5 1 28.73 170 ARG B C 1
ATOM 2806 O O . ARG B 1 170 ? 22.484 -10.312 -29.203 1 28.73 170 ARG B O 1
#

Foldseek 3Di:
DDKDFDDLVCLVVCVVQVQVQVVVQVVQPDPWDADPVRDIPPDPSVVQNDPDPQWGWMFDDDPHHTFWIWIKGAPPRPPDDPPWGIEGPDTDGDPVRPPPCSSLVVVLVVLVVRFTKYKYFDRASPVVVVVVVQVSVCQQQVNAWDWDDDPNTTMIIHGNVNGDDRDPPD/DDKDFDDLVCLVVCVVQVQVQVVVQVVQDDPWDADPVRDIPPDPSVVQNDPDPQWGWMFDDDPHHTFWIWIKGAPPRPPDDPPWGIEGPDTDGDPVRPPPCSSLVVVLVVLVVRFTKYKYFDRASPVVVVVVVQVSVCQQQVNAWDWDDDPNTTMIIHGNVNGDPRDPPD

Solvent-accessible surface area (backbone atoms only — not comparable to full-atom values): 18980 Å² total; per-residue (Å²): 122,47,77,43,70,61,48,81,90,42,45,58,21,49,64,46,45,48,59,48,48,52,46,65,48,29,57,42,73,50,88,62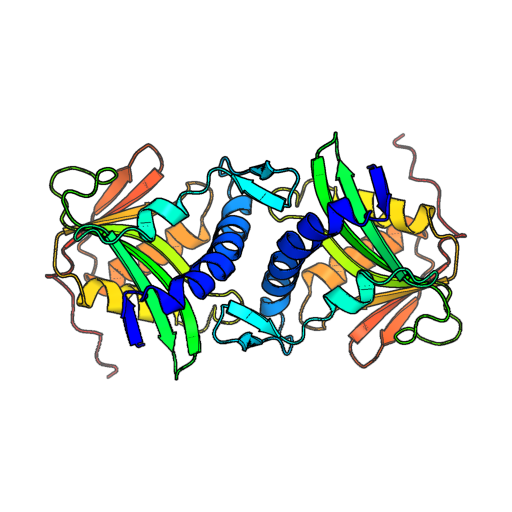,45,69,49,92,52,41,43,68,32,80,72,67,62,67,72,49,69,48,98,45,93,33,45,41,38,28,37,32,26,51,96,86,38,80,43,35,36,36,33,36,34,25,64,83,36,85,90,53,65,88,92,41,41,34,29,56,74,44,78,43,64,41,58,65,53,56,94,73,54,50,63,57,54,47,53,52,52,52,39,69,74,52,70,35,36,35,36,38,66,40,58,76,66,33,55,68,58,47,54,48,50,52,49,50,49,30,62,42,28,69,57,56,58,44,83,50,66,55,96,85,15,48,23,43,38,35,47,47,73,55,51,46,77,74,79,69,82,125,120,47,76,44,71,60,48,82,90,41,46,58,21,50,64,47,44,48,58,47,50,52,46,65,49,30,56,42,74,50,90,63,43,68,49,92,53,42,45,67,31,82,72,65,63,67,72,50,70,49,98,46,94,32,45,42,39,26,37,31,26,50,96,87,38,79,42,36,36,37,33,34,34,24,64,83,34,86,91,53,66,87,93,40,41,34,28,56,73,44,78,44,64,41,56,64,53,54,93,74,56,48,63,56,54,47,53,52,52,52,39,68,75,52,70,36,34,36,35,39,65,38,59,76,67,32,56,68,58,49,54,49,50,53,50,49,50,31,62,42,27,67,56,56,58,41,81,50,66,54,95,85,14,48,24,42,38,36,46,49,74,53,51,44,79,75,81,69,82,125

Sequence (340 aa):
MEILRATPSEHTLLRNLYPLYLHDLSEFGVDYAMDEQGRWRPDFLPTWLIPAPEVHPLLLRWEGRVVGFAFVGQSPFSYMTPGRDFRMSEFFILRNERRIGLGRLAARAVFDLFPGIWELSQLPRNRPAIAFWRRVIDEYTGGAFEDTFIDGCPAQVFDSRQRVAPAQRRMEILRATPSEHTLLRNLYPLYLHDLSEFGVDYAMDEQGRWRPDFLPTWLIPAPEVHPLLLRWEGRVVGFAFVGQSPFSYMTPGRDFRMSEFFILRNERRIGLGRLAARAVFDLFPGIWELSQLPRNRPAIAFWRRVIDEYTGGAFEDTFIDGCPAQVFDSRQRVAPAQRR